Protein AF-A0A535EA75-F1 (afdb_monomer_lite)

pLDDT: mean 71.13, std 16.32, range [31.48, 93.44]

Structure (mmCIF, N/CA/C/O backbone):
data_AF-A0A535EA75-F1
#
_entry.id   AF-A0A535EA75-F1
#
loop_
_atom_site.group_PDB
_atom_site.id
_atom_site.type_symbol
_atom_site.label_atom_id
_atom_site.label_alt_id
_atom_site.label_comp_id
_atom_site.label_asym_id
_atom_site.label_entity_id
_atom_site.label_seq_id
_atom_site.pdbx_PDB_ins_code
_atom_site.Cartn_x
_atom_site.Cartn_y
_atom_site.Cartn_z
_atom_site.occupancy
_atom_site.B_iso_or_equiv
_atom_site.auth_seq_id
_atom_site.auth_comp_id
_atom_site.auth_asym_id
_atom_site.auth_atom_id
_atom_site.pdbx_PDB_model_num
ATOM 1 N N . MET A 1 1 ? -55.558 -25.272 80.402 1.00 40.72 1 MET A N 1
ATOM 2 C CA . MET A 1 1 ? -55.646 -23.935 79.774 1.00 40.72 1 MET A CA 1
ATOM 3 C C . MET A 1 1 ? -54.625 -23.873 78.646 1.00 40.72 1 MET A C 1
ATOM 5 O O . MET A 1 1 ? -53.461 -24.103 78.950 1.00 40.72 1 MET A O 1
ATOM 9 N N . PRO A 1 2 ? -55.002 -23.661 77.373 1.00 44.56 2 PRO A N 1
ATOM 10 C CA . PRO A 1 2 ? -54.018 -23.531 76.303 1.00 44.56 2 PRO A CA 1
ATOM 11 C C . PRO A 1 2 ? -53.458 -22.102 76.255 1.00 44.56 2 PRO A C 1
ATOM 13 O O . PRO A 1 2 ? -54.196 -21.126 76.383 1.00 44.56 2 PRO A O 1
ATOM 16 N N . ALA A 1 3 ? -52.139 -21.999 76.093 1.00 44.62 3 ALA A N 1
ATOM 17 C CA . ALA A 1 3 ? -51.410 -20.746 75.970 1.00 44.62 3 ALA A CA 1
ATOM 18 C C . ALA A 1 3 ? -51.704 -20.081 74.615 1.00 44.62 3 ALA A C 1
ATOM 20 O O . ALA A 1 3 ? -51.493 -20.666 73.555 1.00 44.62 3 ALA A O 1
ATOM 21 N N . SER A 1 4 ? -52.189 -18.843 74.663 1.00 42.00 4 SER A N 1
ATOM 22 C CA . SER A 1 4 ? -52.371 -17.977 73.500 1.00 42.00 4 SER A CA 1
ATOM 23 C C . SER A 1 4 ? -51.004 -17.489 73.004 1.00 42.00 4 SER A C 1
ATOM 25 O O . SER A 1 4 ? -50.407 -16.597 73.606 1.00 42.00 4 SER A O 1
ATOM 27 N N . THR A 1 5 ? -50.519 -18.026 71.885 1.00 47.06 5 THR A N 1
ATOM 28 C CA . THR A 1 5 ? -49.442 -17.419 71.088 1.00 47.06 5 THR A CA 1
ATOM 29 C C . THR A 1 5 ? -49.930 -16.092 70.504 1.00 47.06 5 THR A C 1
ATOM 31 O O . THR A 1 5 ? -50.630 -16.057 69.490 1.00 47.06 5 THR A O 1
ATOM 34 N N . GLY A 1 6 ? -49.593 -14.988 71.172 1.00 41.69 6 GLY A N 1
ATOM 35 C CA . GLY A 1 6 ? -49.939 -13.636 70.746 1.00 41.69 6 GLY A CA 1
ATOM 36 C C . GLY A 1 6 ? -49.275 -13.285 69.416 1.00 41.69 6 GLY A C 1
ATOM 37 O O . GLY A 1 6 ? -48.063 -13.113 69.333 1.00 41.69 6 GLY A O 1
ATOM 38 N N . THR A 1 7 ? -50.073 -13.170 68.355 1.00 51.31 7 THR A N 1
ATOM 39 C CA . THR A 1 7 ? -49.611 -12.638 67.069 1.00 51.31 7 THR A CA 1
ATOM 40 C C . THR A 1 7 ? -49.588 -11.113 67.169 1.00 51.31 7 THR A C 1
ATOM 42 O O . THR A 1 7 ? -50.637 -10.473 67.083 1.00 51.31 7 THR A O 1
ATOM 45 N N . HIS A 1 8 ? -48.414 -10.514 67.376 1.00 53.31 8 HIS A N 1
ATOM 46 C CA . HIS A 1 8 ? -48.265 -9.058 67.352 1.00 53.31 8 HIS A CA 1
ATOM 47 C C . HIS A 1 8 ? -48.548 -8.531 65.937 1.00 53.31 8 HIS A C 1
ATOM 49 O O . HIS A 1 8 ? -47.792 -8.782 64.999 1.00 53.31 8 HIS A O 1
ATOM 55 N N . ARG A 1 9 ? -49.666 -7.817 65.767 1.00 56.09 9 ARG A N 1
ATOM 56 C CA . ARG A 1 9 ? -50.001 -7.118 64.521 1.00 56.09 9 ARG A CA 1
ATOM 57 C C . ARG A 1 9 ? -49.362 -5.732 64.552 1.00 56.09 9 ARG A C 1
ATOM 59 O O . ARG A 1 9 ? -49.817 -4.867 65.291 1.00 56.09 9 ARG A O 1
ATOM 66 N N . LEU A 1 10 ? -48.321 -5.529 63.751 1.00 58.47 10 LEU A N 1
ATOM 67 C CA . LEU A 1 10 ? -47.756 -4.206 63.488 1.00 58.47 10 LEU A CA 1
ATOM 68 C C . LEU A 1 10 ? -48.528 -3.563 62.331 1.00 58.47 10 LEU A C 1
ATOM 70 O O . LEU A 1 10 ? -48.635 -4.148 61.252 1.00 58.47 10 LEU A O 1
ATOM 74 N N . GLY A 1 11 ? -49.098 -2.381 62.567 1.00 60.41 11 GLY A N 1
ATOM 75 C CA . GLY A 1 11 ? -49.688 -1.555 61.517 1.00 60.41 11 GLY A CA 1
ATOM 76 C C . GLY A 1 11 ? -48.595 -0.756 60.816 1.00 60.41 11 GLY A C 1
ATOM 77 O O . GLY A 1 11 ? -47.816 -0.077 61.478 1.00 60.41 11 GLY A O 1
ATOM 78 N N . LEU A 1 12 ? -48.529 -0.843 59.489 1.00 66.25 12 LEU A N 1
ATOM 79 C CA . LEU A 1 12 ? -47.638 -0.023 58.672 1.00 66.25 12 LEU A CA 1
ATOM 80 C C . LEU A 1 12 ? -48.445 1.102 58.037 1.00 66.25 12 LEU A C 1
ATOM 82 O O . LEU A 1 12 ? -49.469 0.856 57.399 1.00 66.25 12 LEU A O 1
ATOM 86 N N . THR A 1 13 ? -47.966 2.327 58.198 1.00 73.44 13 THR A N 1
ATOM 87 C CA . THR A 1 13 ? -48.485 3.504 57.505 1.00 73.44 13 THR A CA 1
ATOM 88 C C . THR A 1 13 ? -47.716 3.683 56.201 1.00 73.44 13 THR A C 1
ATOM 90 O O . THR A 1 13 ? -46.506 3.897 56.228 1.00 73.44 13 THR A O 1
ATOM 93 N N . LEU A 1 14 ? -48.410 3.580 55.069 1.00 70.81 14 LEU A N 1
ATOM 94 C CA . LEU A 1 14 ? -47.872 3.843 53.732 1.00 70.81 14 LEU A CA 1
ATOM 95 C C . LEU A 1 14 ? -48.457 5.149 53.192 1.00 70.81 14 LEU A C 1
ATOM 97 O O . LEU A 1 14 ? -49.568 5.529 53.573 1.00 70.81 14 LEU A O 1
ATOM 101 N N . ALA A 1 15 ? -47.752 5.808 52.271 1.00 80.88 15 ALA A N 1
ATOM 102 C CA . ALA A 1 15 ? -48.345 6.909 51.524 1.00 80.88 15 ALA A CA 1
ATOM 103 C C . ALA A 1 15 ? -49.524 6.391 50.678 1.00 80.88 15 ALA A C 1
ATOM 105 O O . ALA A 1 15 ? -49.474 5.286 50.130 1.00 80.88 15 ALA A O 1
ATOM 106 N N . ALA A 1 16 ? -50.587 7.191 50.542 1.00 76.25 16 ALA A N 1
ATOM 107 C CA . ALA A 1 16 ? -51.828 6.770 49.879 1.00 76.25 16 ALA A CA 1
ATOM 108 C C . ALA A 1 16 ? -51.593 6.216 48.457 1.00 76.25 16 ALA A C 1
ATOM 110 O O . ALA A 1 16 ? -52.099 5.150 48.112 1.00 76.25 16 ALA A O 1
ATOM 111 N N . ALA A 1 17 ? -50.731 6.871 47.672 1.00 77.62 17 ALA A N 1
ATOM 112 C CA . ALA A 1 17 ? -50.398 6.455 46.307 1.00 77.62 17 ALA A CA 1
ATOM 113 C C . ALA A 1 17 ? -49.615 5.127 46.223 1.00 77.62 17 ALA A C 1
ATOM 115 O O . ALA A 1 17 ? -49.592 4.478 45.176 1.00 77.62 17 ALA A O 1
ATOM 116 N N . GLU A 1 18 ? -48.926 4.724 47.289 1.00 75.50 18 GLU A N 1
ATOM 117 C CA . GLU A 1 18 ? -48.196 3.451 47.360 1.00 75.50 18 GLU A CA 1
ATOM 118 C C . GLU A 1 18 ? -49.119 2.329 47.828 1.00 75.50 18 GLU A C 1
ATOM 120 O O . GLU A 1 18 ? -49.087 1.225 47.281 1.00 75.50 18 GLU A O 1
ATOM 125 N N . TYR A 1 19 ? -50.004 2.635 48.779 1.00 82.31 19 TYR A N 1
ATOM 126 C CA . TYR A 1 19 ? -51.063 1.729 49.204 1.00 82.31 19 TYR A CA 1
ATOM 127 C C . TYR A 1 19 ? -51.968 1.338 48.028 1.00 82.31 19 TYR A C 1
ATOM 129 O O . TYR A 1 19 ? -52.178 0.148 47.792 1.00 82.31 19 TYR A O 1
ATOM 137 N N . GLU A 1 20 ? -52.435 2.307 47.235 1.00 84.19 20 GLU A N 1
ATOM 138 C CA . GLU A 1 20 ? -53.271 2.039 46.057 1.00 84.19 20 GLU A CA 1
ATOM 139 C C . GLU A 1 20 ? -52.569 1.148 45.026 1.00 84.19 20 GLU A C 1
ATOM 141 O O . GLU A 1 20 ? -53.175 0.210 44.502 1.00 84.19 20 GLU A O 1
ATOM 146 N N . ARG A 1 21 ? -51.269 1.369 44.789 1.00 81.88 21 ARG A N 1
ATOM 147 C CA . ARG A 1 21 ? -50.462 0.528 43.893 1.00 81.88 21 ARG A CA 1
ATOM 148 C C . ARG A 1 21 ? -50.355 -0.914 44.394 1.00 81.88 21 ARG A C 1
ATOM 150 O O . ARG A 1 21 ? -50.536 -1.845 43.610 1.00 81.88 21 ARG A O 1
ATOM 157 N N . ILE A 1 22 ? -50.124 -1.119 45.692 1.00 83.44 22 ILE A N 1
ATOM 158 C CA . ILE A 1 22 ? -50.047 -2.463 46.290 1.00 83.44 22 ILE A CA 1
ATOM 159 C C . ILE A 1 22 ? -51.415 -3.156 46.258 1.00 83.44 22 ILE A C 1
ATOM 161 O O . ILE A 1 22 ? -51.484 -4.354 45.981 1.00 83.44 22 ILE A O 1
ATOM 165 N N . VAL A 1 23 ? -52.508 -2.424 46.492 1.00 85.38 23 VAL A N 1
ATOM 166 C CA . VAL A 1 23 ? -53.876 -2.959 46.408 1.00 85.38 23 VAL A CA 1
ATOM 167 C C . VAL A 1 23 ? -54.220 -3.375 44.977 1.00 85.38 23 VAL A C 1
ATOM 169 O O . VAL A 1 23 ? -54.731 -4.479 44.773 1.00 85.38 23 VAL A O 1
ATOM 172 N N . ALA A 1 24 ? -53.905 -2.541 43.984 1.00 85.62 24 ALA A N 1
ATOM 173 C CA . ALA A 1 24 ? -54.119 -2.857 42.573 1.00 85.62 24 ALA A CA 1
ATOM 174 C C . ALA A 1 24 ? -53.336 -4.112 42.154 1.00 85.62 24 ALA A C 1
ATOM 176 O O . ALA A 1 24 ? -53.894 -5.025 41.541 1.00 85.62 24 ALA A O 1
ATOM 177 N N . TYR A 1 25 ? -52.071 -4.204 42.567 1.00 81.12 25 TYR A N 1
ATOM 178 C CA . TYR A 1 25 ? -51.214 -5.351 42.277 1.00 81.12 25 TYR A CA 1
ATOM 179 C C . TYR A 1 25 ? -51.680 -6.636 42.982 1.00 81.12 25 TYR A C 1
ATOM 181 O O . TYR A 1 25 ? -51.702 -7.711 42.385 1.00 81.12 25 TYR A O 1
ATOM 189 N N . ALA A 1 26 ? -52.118 -6.537 44.240 1.00 86.88 26 ALA A N 1
ATOM 190 C CA . ALA A 1 26 ? -52.663 -7.664 44.996 1.00 86.88 26 ALA A CA 1
ATOM 191 C C . ALA A 1 26 ? -53.950 -8.214 44.370 1.00 86.88 26 ALA A C 1
ATOM 193 O O . ALA A 1 26 ? -54.116 -9.433 44.276 1.00 86.88 26 ALA A O 1
ATOM 194 N N . ARG A 1 27 ? -54.823 -7.323 43.880 1.00 87.44 27 ARG A N 1
ATOM 195 C CA . ARG A 1 27 ? -56.041 -7.695 43.154 1.00 87.44 27 ARG A CA 1
ATOM 196 C C . ARG A 1 27 ? -55.712 -8.401 41.838 1.00 87.44 27 ARG A C 1
ATOM 198 O O . ARG A 1 27 ? -56.287 -9.451 41.575 1.00 87.44 27 ARG A O 1
ATOM 205 N N . ALA A 1 28 ? -54.762 -7.878 41.061 1.00 82.81 28 ALA A N 1
ATOM 206 C CA . ALA A 1 28 ? -54.323 -8.497 39.808 1.00 82.81 28 ALA A CA 1
ATOM 207 C C . ALA A 1 28 ? -53.699 -9.891 40.020 1.00 82.81 28 ALA A C 1
ATOM 209 O O . ALA A 1 28 ? -53.900 -10.793 39.214 1.00 82.81 28 ALA A O 1
ATOM 210 N N . ALA A 1 29 ? -52.987 -10.090 41.132 1.00 81.88 29 ALA A N 1
ATOM 211 C CA . ALA A 1 29 ? -52.346 -11.359 41.473 1.00 81.88 29 ALA A CA 1
ATOM 212 C C . ALA A 1 29 ? -53.246 -12.339 42.260 1.00 81.88 29 ALA A C 1
ATOM 214 O O . ALA A 1 29 ? -52.774 -13.412 42.644 1.00 81.88 29 ALA A O 1
ATOM 215 N N . GLY A 1 30 ? -54.500 -11.972 42.561 1.00 87.94 30 GLY A N 1
ATOM 216 C CA . GLY A 1 30 ? -55.430 -12.792 43.349 1.00 87.94 30 GLY A CA 1
ATOM 217 C C . GLY A 1 30 ? -54.939 -13.107 44.768 1.00 87.94 30 GLY A C 1
ATOM 218 O O . GLY A 1 30 ? -55.235 -14.176 45.300 1.00 87.94 30 GLY A O 1
ATOM 219 N N . ARG A 1 31 ? -54.138 -12.221 45.378 1.00 86.94 31 ARG A N 1
ATOM 220 C CA . ARG A 1 31 ? -53.491 -12.462 46.682 1.00 86.94 31 ARG A CA 1
ATOM 221 C C . ARG A 1 31 ? -53.905 -11.431 47.736 1.00 86.94 31 ARG A C 1
ATOM 223 O O . ARG A 1 31 ? -54.259 -10.308 47.386 1.00 86.94 31 ARG A O 1
ATOM 230 N N . PRO A 1 32 ? -53.803 -11.755 49.040 1.00 87.56 32 PRO A N 1
ATOM 231 C CA . PRO A 1 32 ? -54.040 -10.780 50.100 1.00 87.56 32 PRO A CA 1
ATOM 232 C C . PRO A 1 32 ? -53.048 -9.609 50.037 1.00 87.56 32 PRO A C 1
ATOM 234 O O . PRO A 1 32 ? -51.842 -9.809 49.865 1.00 87.56 32 PRO A O 1
ATOM 237 N N . VAL A 1 33 ? -53.544 -8.387 50.257 1.00 82.75 33 VAL A N 1
ATOM 238 C CA . VAL A 1 33 ? -52.747 -7.144 50.238 1.00 82.75 33 VAL A CA 1
ATOM 239 C C . VAL A 1 33 ? -51.558 -7.219 51.199 1.00 82.75 33 VAL A C 1
ATOM 241 O O . VAL A 1 33 ? -50.447 -6.855 50.829 1.00 82.75 33 VAL A O 1
ATOM 244 N N . ALA A 1 34 ? -51.748 -7.781 52.397 1.00 81.06 34 ALA A N 1
ATOM 245 C CA . ALA A 1 34 ? -50.681 -7.958 53.384 1.00 81.06 34 ALA A CA 1
ATOM 246 C C . ALA A 1 34 ? -49.532 -8.850 52.875 1.00 81.06 34 ALA A C 1
ATOM 248 O O . ALA A 1 34 ? -48.366 -8.600 53.175 1.00 81.06 34 ALA A O 1
ATOM 249 N N . THR A 1 35 ? -49.836 -9.871 52.066 1.00 80.62 35 THR A N 1
ATOM 250 C CA . THR A 1 35 ? -48.819 -10.746 51.466 1.00 80.62 35 THR A CA 1
ATOM 251 C C . THR A 1 35 ? -48.002 -10.004 50.411 1.00 80.62 35 THR A C 1
ATOM 253 O O . THR A 1 35 ? -46.795 -10.221 50.314 1.00 80.62 35 THR A O 1
ATOM 256 N N . MET A 1 36 ? -48.633 -9.109 49.646 1.00 80.50 36 MET A N 1
ATOM 257 C CA . MET A 1 36 ? -47.925 -8.269 48.676 1.00 80.50 36 MET A CA 1
ATOM 258 C C . MET A 1 36 ? -47.120 -7.164 49.356 1.00 80.50 36 MET A C 1
ATOM 260 O O . MET A 1 36 ? -45.956 -6.988 49.014 1.00 80.50 36 MET A O 1
ATOM 264 N N . ALA A 1 37 ? -47.672 -6.507 50.378 1.00 77.50 37 ALA A N 1
ATOM 265 C CA . ALA A 1 37 ? -46.946 -5.529 51.183 1.00 77.50 37 ALA A CA 1
ATOM 266 C C . ALA A 1 37 ? -45.689 -6.146 51.820 1.00 77.50 37 ALA A C 1
ATOM 268 O O . ALA A 1 37 ? -44.604 -5.582 51.711 1.00 77.50 37 ALA A O 1
ATOM 269 N N . LYS A 1 38 ? -45.798 -7.358 52.389 1.00 79.12 38 LYS A N 1
ATOM 270 C CA . LYS A 1 38 ? -44.646 -8.107 52.916 1.00 79.12 38 LYS A CA 1
ATOM 271 C C . LYS A 1 38 ? -43.587 -8.375 51.843 1.00 79.12 38 LYS A C 1
ATOM 273 O O . LYS A 1 38 ? -42.403 -8.235 52.118 1.00 79.12 38 LYS A O 1
ATOM 278 N N . ARG A 1 39 ? -43.993 -8.765 50.631 1.00 74.06 39 ARG A N 1
ATOM 279 C CA . ARG A 1 39 ? -43.062 -9.043 49.526 1.00 74.06 39 ARG A CA 1
ATOM 280 C C . ARG A 1 39 ? -42.357 -7.776 49.038 1.00 74.06 39 ARG A C 1
ATOM 282 O O . ARG A 1 39 ? -41.168 -7.836 48.763 1.00 74.06 39 ARG A O 1
ATOM 289 N N . VAL A 1 40 ? -43.067 -6.652 48.958 1.00 72.62 40 VAL A N 1
ATOM 290 C CA . VAL A 1 40 ? -42.476 -5.353 48.604 1.00 72.62 40 VAL A CA 1
ATOM 291 C C . VAL A 1 40 ? -41.472 -4.915 49.670 1.00 72.62 40 VAL A C 1
ATOM 293 O O . VAL A 1 40 ? -40.358 -4.550 49.324 1.00 72.62 40 VAL A O 1
ATOM 296 N N . LEU A 1 41 ? -41.816 -5.035 50.956 1.00 71.50 41 LEU A N 1
ATOM 297 C CA . LEU A 1 41 ? -40.900 -4.718 52.058 1.00 71.50 41 LEU A CA 1
ATOM 298 C C . LEU A 1 41 ? -39.652 -5.598 52.039 1.00 71.50 41 LEU A C 1
ATOM 300 O O . LEU A 1 41 ? -38.550 -5.077 52.149 1.00 71.50 41 LEU A O 1
ATOM 304 N N . LEU A 1 42 ? -39.813 -6.910 51.848 1.00 72.38 42 LEU A N 1
ATOM 305 C CA . LEU A 1 42 ? -38.675 -7.820 51.707 1.00 72.38 42 LEU A CA 1
ATOM 306 C C . LEU A 1 42 ? -37.823 -7.467 50.482 1.00 72.38 42 LEU A C 1
ATOM 308 O O . LEU A 1 42 ? -36.611 -7.437 50.602 1.00 72.38 42 LEU A O 1
ATOM 312 N N . GLY A 1 43 ? -38.429 -7.095 49.351 1.00 65.75 43 GLY A N 1
ATOM 313 C CA . GLY A 1 43 ? -37.691 -6.649 48.165 1.00 65.75 43 GLY A CA 1
ATOM 314 C C . GLY A 1 43 ? -36.947 -5.321 48.352 1.00 65.75 43 GLY A C 1
ATOM 315 O O . GLY A 1 43 ? -35.869 -5.147 47.797 1.00 65.75 43 GLY A O 1
ATOM 316 N N . VAL A 1 44 ? -37.481 -4.390 49.149 1.00 67.19 44 VAL A N 1
ATOM 317 C CA . VAL A 1 44 ? -36.794 -3.132 49.498 1.00 67.19 44 VAL A CA 1
ATOM 318 C C . VAL A 1 44 ? -35.628 -3.389 50.452 1.00 67.19 44 VAL A C 1
ATOM 320 O O . VAL A 1 44 ? -34.576 -2.772 50.293 1.00 67.19 44 VAL A O 1
ATOM 323 N N . ILE A 1 45 ? -35.801 -4.313 51.402 1.00 64.38 45 ILE A N 1
ATOM 324 C CA . ILE A 1 45 ? -34.754 -4.746 52.338 1.00 64.38 45 ILE A CA 1
ATOM 325 C C . ILE A 1 45 ? -33.646 -5.501 51.586 1.00 64.38 45 ILE A C 1
ATOM 327 O O . ILE A 1 45 ? -32.475 -5.177 51.760 1.00 64.38 45 ILE A O 1
ATOM 331 N N . ASP A 1 46 ? -34.002 -6.425 50.690 1.00 59.72 46 ASP A N 1
ATOM 332 C CA . ASP A 1 46 ? -33.052 -7.181 49.860 1.00 59.72 46 ASP A CA 1
ATOM 333 C C . ASP A 1 46 ? -32.365 -6.289 48.804 1.00 59.72 46 ASP A C 1
ATOM 335 O O . ASP A 1 46 ? -31.208 -6.512 48.450 1.00 59.72 46 ASP A O 1
ATOM 339 N N . GLY A 1 47 ? -33.051 -5.247 48.318 1.00 56.09 47 GLY A N 1
ATOM 340 C CA . GLY A 1 47 ? -32.513 -4.251 47.384 1.00 56.09 47 GLY A CA 1
ATOM 341 C C . GLY A 1 47 ? -31.576 -3.218 48.024 1.00 56.09 47 GLY A C 1
ATOM 342 O O . GLY A 1 47 ? -30.815 -2.568 47.311 1.00 56.09 47 GLY A O 1
ATOM 343 N N . HIS A 1 48 ? -31.582 -3.086 49.354 1.00 53.78 48 HIS A N 1
ATOM 344 C CA . HIS A 1 48 ? -30.668 -2.237 50.128 1.00 53.78 48 HIS A CA 1
ATOM 345 C C . HIS A 1 48 ? -29.445 -3.022 50.620 1.00 53.78 48 HIS A C 1
ATOM 347 O O . HIS A 1 48 ? -29.041 -2.891 51.773 1.00 53.78 48 HIS A O 1
ATOM 353 N N . ASN A 1 49 ? -28.829 -3.835 49.758 1.00 59.19 49 ASN A N 1
ATOM 354 C CA . ASN A 1 49 ? -27.504 -4.377 50.043 1.00 59.19 49 ASN A CA 1
ATOM 355 C C . ASN A 1 49 ? -26.431 -3.403 49.500 1.00 59.19 49 ASN A C 1
ATOM 357 O O . ASN A 1 49 ? -26.146 -3.426 48.296 1.00 59.19 49 ASN A O 1
ATOM 361 N N . PRO A 1 50 ? -25.865 -2.510 50.340 1.00 61.03 50 PRO A N 1
ATOM 362 C CA . PRO A 1 50 ? -24.950 -1.454 49.899 1.00 61.03 50 PRO A CA 1
ATOM 363 C C . PRO A 1 50 ? -23.694 -2.012 49.222 1.00 61.03 50 PRO A C 1
ATOM 365 O O . PRO A 1 50 ? -23.165 -1.383 48.307 1.00 61.03 50 PRO A O 1
ATOM 368 N N . ASP A 1 51 ? -23.275 -3.223 49.590 1.00 64.06 51 ASP A N 1
ATOM 369 C CA . ASP A 1 51 ? -22.096 -3.881 49.028 1.00 64.06 51 ASP A CA 1
ATOM 370 C C . ASP A 1 51 ? -22.330 -4.345 47.582 1.00 64.06 51 ASP A C 1
ATOM 372 O O . ASP A 1 51 ? -21.446 -4.235 46.731 1.00 64.06 51 ASP A O 1
ATOM 376 N N . ALA A 1 52 ? -23.548 -4.791 47.256 1.00 61.94 52 ALA A N 1
ATOM 377 C CA . ALA A 1 52 ? -23.913 -5.186 45.894 1.00 61.94 52 ALA A CA 1
ATOM 378 C C . ALA A 1 52 ? -24.038 -3.971 44.957 1.00 61.94 52 ALA A C 1
ATOM 380 O O . ALA A 1 52 ? -23.599 -4.025 43.804 1.00 61.94 52 ALA A O 1
ATOM 381 N N . ALA A 1 53 ? -24.587 -2.861 45.462 1.00 62.09 53 ALA A N 1
ATOM 382 C CA . ALA A 1 53 ? -24.667 -1.600 44.728 1.00 62.09 53 ALA A CA 1
ATOM 383 C C . ALA A 1 53 ? -23.275 -0.983 44.509 1.00 62.09 53 ALA A C 1
ATOM 385 O O . ALA A 1 53 ? -22.968 -0.551 43.398 1.00 62.09 53 ALA A O 1
ATOM 386 N N . ALA A 1 54 ? -22.399 -1.017 45.518 1.00 67.38 54 ALA A N 1
ATOM 387 C CA . ALA A 1 54 ? -21.013 -0.567 45.403 1.00 67.38 54 ALA A CA 1
ATOM 388 C C . ALA A 1 54 ? -20.206 -1.414 44.401 1.00 67.38 54 ALA A C 1
ATOM 390 O O . ALA A 1 54 ? -19.477 -0.862 43.575 1.00 67.38 54 ALA A O 1
ATOM 391 N N . ALA A 1 55 ? -20.387 -2.739 44.401 1.00 72.88 55 ALA A N 1
ATOM 392 C CA . ALA A 1 55 ? -19.744 -3.634 43.438 1.00 72.88 55 ALA A CA 1
ATOM 393 C C . ALA A 1 55 ? -20.251 -3.434 41.996 1.00 72.88 55 ALA A C 1
ATOM 395 O O . ALA A 1 55 ? -19.491 -3.586 41.039 1.00 72.88 55 ALA A O 1
ATOM 396 N N . ALA A 1 56 ? -21.530 -3.097 41.805 1.00 72.12 56 ALA A N 1
ATOM 397 C CA . ALA A 1 56 ? -22.058 -2.718 40.493 1.00 72.12 56 ALA A CA 1
ATOM 398 C C . ALA A 1 56 ? -21.485 -1.369 40.021 1.00 72.12 56 ALA A C 1
ATOM 400 O O . ALA A 1 56 ? -21.032 -1.262 38.884 1.00 72.12 56 ALA A O 1
ATOM 401 N N . LEU A 1 57 ? -21.413 -0.375 40.912 1.00 75.12 57 LEU A N 1
ATOM 402 C CA . LEU A 1 57 ? -20.863 0.946 40.599 1.00 75.12 57 LEU A CA 1
ATOM 403 C C . LEU A 1 57 ? -19.359 0.904 40.284 1.00 75.12 57 LEU A C 1
ATOM 405 O O . LEU A 1 57 ? -18.891 1.650 39.428 1.00 75.12 57 LEU A O 1
ATOM 409 N N . SER A 1 58 ? -18.601 0.032 40.960 1.00 74.38 58 SER A N 1
ATOM 410 C CA . SER A 1 58 ? -17.181 -0.197 40.663 1.00 74.38 58 SER A CA 1
ATOM 411 C C . SER A 1 58 ? -16.995 -0.799 39.273 1.00 74.38 58 SER A C 1
ATOM 413 O O . SER A 1 58 ? -16.201 -0.281 38.498 1.00 74.38 58 SER A O 1
ATOM 415 N N . ARG A 1 59 ? -17.779 -1.828 38.924 1.00 78.31 59 ARG A N 1
ATOM 416 C CA . ARG A 1 59 ? -17.717 -2.464 37.598 1.00 78.31 59 ARG A CA 1
ATOM 417 C C . ARG A 1 59 ? -18.022 -1.483 36.473 1.00 78.31 59 ARG A C 1
ATOM 419 O O . ARG A 1 59 ? -17.323 -1.487 35.467 1.00 78.31 59 ARG A O 1
ATOM 426 N N . GLU A 1 60 ? -19.013 -0.613 36.657 1.00 79.12 60 GLU A N 1
ATOM 427 C CA . GLU A 1 60 ? -19.305 0.400 35.640 1.00 79.12 60 GLU A CA 1
ATOM 428 C C . GLU A 1 60 ? -18.256 1.510 35.578 1.00 79.12 60 GLU A C 1
ATOM 430 O O . GLU A 1 60 ? -17.946 1.994 34.494 1.00 79.12 60 GLU A O 1
ATOM 435 N N . ARG A 1 61 ? -17.629 1.877 36.700 1.00 82.25 61 ARG A N 1
ATOM 436 C CA . ARG A 1 61 ? -16.476 2.791 36.680 1.00 82.25 61 ARG A CA 1
ATOM 437 C C . ARG A 1 61 ? -15.284 2.209 35.932 1.00 82.25 61 ARG A C 1
ATOM 439 O O . ARG A 1 61 ? -14.636 2.938 35.185 1.00 82.25 61 ARG A O 1
ATOM 446 N N . ASP A 1 62 ? -15.003 0.927 36.120 1.00 85.12 62 ASP A N 1
ATOM 447 C CA . ASP A 1 62 ? -13.911 0.255 35.417 1.00 85.12 62 ASP A CA 1
ATOM 448 C C . ASP A 1 62 ? -14.215 0.144 33.918 1.00 85.12 62 ASP A C 1
ATOM 450 O O . ASP A 1 62 ? -13.349 0.434 33.095 1.00 85.12 62 ASP A O 1
ATOM 454 N N . ARG A 1 63 ? -15.475 -0.126 33.555 1.00 83.94 63 ARG A N 1
ATOM 455 C CA . ARG A 1 63 ? -15.931 -0.118 32.161 1.00 83.94 63 ARG A CA 1
ATOM 456 C C . ARG A 1 63 ? -15.824 1.259 31.507 1.00 83.94 63 ARG A C 1
ATOM 458 O O . ARG A 1 63 ? -15.403 1.358 30.359 1.00 83.94 63 ARG A O 1
ATOM 465 N N . VAL A 1 64 ? -16.187 2.325 32.222 1.00 85.62 64 VAL A N 1
ATOM 466 C CA . VAL A 1 64 ? -16.030 3.703 31.728 1.00 85.62 64 VAL A CA 1
ATOM 467 C C . VAL A 1 64 ? -14.556 4.027 31.505 1.00 85.62 64 VAL A C 1
ATOM 469 O O . VAL A 1 64 ? -14.222 4.547 30.449 1.00 85.62 64 VAL A O 1
ATOM 472 N N . ARG A 1 65 ? -13.664 3.653 32.430 1.00 83.75 65 ARG A N 1
ATOM 473 C CA . ARG A 1 65 ? -12.213 3.843 32.254 1.00 83.75 65 ARG A CA 1
ATOM 474 C C . ARG A 1 65 ? -11.662 3.086 31.050 1.00 83.75 65 ARG A C 1
ATOM 476 O O . ARG A 1 65 ? -10.823 3.613 30.325 1.00 83.75 65 ARG A O 1
ATOM 483 N N . GLU A 1 66 ? -12.124 1.859 30.833 1.00 87.06 66 GLU A N 1
ATOM 484 C CA . GLU A 1 66 ? -11.727 1.058 29.675 1.00 87.06 66 GLU A CA 1
ATOM 485 C C . GLU A 1 66 ? -12.186 1.727 28.371 1.00 87.06 66 GLU A C 1
ATOM 487 O O . GLU A 1 66 ? -11.380 1.927 27.461 1.00 87.06 66 GLU A O 1
ATOM 492 N N . LEU A 1 67 ? -13.436 2.198 28.318 1.00 84.19 67 LEU A N 1
ATOM 493 C CA . LEU A 1 67 ? -13.966 2.946 27.175 1.00 84.19 67 LEU A CA 1
ATOM 494 C C . LEU A 1 67 ? -13.233 4.275 26.947 1.00 84.19 67 LEU A C 1
ATOM 496 O O . LEU A 1 67 ? -12.949 4.621 25.806 1.00 84.19 67 LEU A O 1
ATOM 500 N N . GLU A 1 68 ? -12.887 5.007 28.005 1.00 83.62 68 GLU A N 1
ATOM 501 C CA . GLU A 1 68 ? -12.093 6.238 27.913 1.00 83.62 68 GLU A CA 1
ATOM 502 C C . GLU A 1 68 ? -10.697 5.964 27.343 1.00 83.62 68 GLU A C 1
ATOM 504 O O . GLU A 1 68 ? -10.227 6.707 26.478 1.00 83.62 68 GLU A O 1
ATOM 509 N N . SER A 1 69 ? -10.053 4.871 27.766 1.00 81.56 69 SER A N 1
ATOM 510 C CA . SER A 1 69 ? -8.749 4.468 27.230 1.00 81.56 69 SER A CA 1
ATOM 511 C C . SER A 1 69 ? -8.820 4.097 25.745 1.00 81.56 69 SER A C 1
ATOM 513 O O . SER A 1 69 ? -7.943 4.473 24.965 1.00 81.56 69 SER A O 1
ATOM 515 N N . GLU A 1 70 ? -9.906 3.445 25.329 1.00 81.88 70 GLU A N 1
ATOM 516 C CA . GLU A 1 70 ? -10.139 3.073 23.938 1.00 81.88 70 GLU A CA 1
ATOM 517 C C . GLU A 1 70 ? -10.448 4.300 23.070 1.00 81.88 70 GLU A C 1
ATOM 519 O O . GLU A 1 70 ? -9.904 4.440 21.975 1.00 81.88 70 GLU A O 1
ATOM 524 N N . VAL A 1 71 ? -11.237 5.251 23.580 1.00 84.25 71 VAL A N 1
ATOM 525 C CA . VAL A 1 71 ? -11.489 6.534 22.907 1.00 84.25 71 VAL A CA 1
ATOM 526 C C . VAL A 1 71 ? -10.193 7.323 22.737 1.00 84.25 71 VAL A C 1
ATOM 528 O O . VAL A 1 71 ? -9.937 7.826 21.644 1.00 84.25 71 VAL A O 1
ATOM 531 N N . MET A 1 72 ? -9.343 7.397 23.766 1.00 77.50 72 MET A N 1
ATOM 532 C CA . MET A 1 72 ? -8.033 8.049 23.653 1.00 77.50 72 MET A CA 1
ATOM 533 C C . MET A 1 72 ? -7.141 7.373 22.605 1.00 77.50 72 MET A C 1
ATOM 535 O O . MET A 1 72 ? -6.496 8.063 21.813 1.00 77.50 72 MET A O 1
ATOM 539 N N . ARG A 1 73 ? -7.128 6.035 22.554 1.00 79.94 73 ARG A N 1
ATOM 540 C CA . ARG A 1 73 ? -6.380 5.265 21.549 1.00 79.94 73 ARG A CA 1
ATOM 541 C C . ARG A 1 73 ? -6.862 5.574 20.131 1.00 79.94 73 ARG A C 1
ATOM 543 O O . ARG A 1 73 ? -6.043 5.862 19.259 1.00 79.94 73 ARG A O 1
ATOM 550 N N . LEU A 1 74 ? -8.176 5.569 19.916 1.00 76.88 74 LEU A N 1
ATOM 551 C CA . LEU A 1 74 ? -8.793 5.875 18.624 1.00 76.88 74 LEU A CA 1
ATOM 552 C C . LEU A 1 74 ? -8.551 7.330 18.203 1.00 76.88 74 LEU A C 1
ATOM 554 O O . LEU A 1 74 ? -8.254 7.595 17.041 1.00 76.88 74 LEU A O 1
ATOM 558 N N . GLN A 1 75 ? -8.613 8.279 19.139 1.00 73.12 75 GLN A N 1
ATOM 559 C CA . GLN A 1 75 ? -8.293 9.684 18.870 1.00 73.12 75 GLN A CA 1
ATOM 560 C C . GLN A 1 75 ? -6.821 9.875 18.487 1.00 73.12 75 GLN A C 1
ATOM 562 O O . GLN A 1 75 ? -6.530 10.619 17.552 1.00 73.12 75 GLN A O 1
ATOM 567 N N . ALA A 1 76 ? -5.897 9.181 19.158 1.00 69.00 76 ALA A N 1
ATOM 568 C CA . ALA A 1 76 ? -4.479 9.214 18.810 1.00 69.00 76 ALA A CA 1
ATOM 569 C C . ALA A 1 76 ? -4.219 8.638 17.407 1.00 69.00 76 ALA A C 1
ATOM 571 O O . ALA A 1 76 ? -3.464 9.228 16.635 1.00 69.00 76 ALA A O 1
ATOM 572 N N . GLN A 1 77 ? -4.886 7.536 17.048 1.00 69.69 77 GLN A N 1
ATOM 573 C CA . GLN A 1 77 ? -4.833 6.976 15.694 1.00 69.69 77 GLN A CA 1
ATOM 574 C C . GLN A 1 77 ? -5.375 7.968 14.659 1.00 69.69 77 GLN A C 1
ATOM 576 O O . GLN A 1 77 ? -4.741 8.211 13.636 1.00 69.69 77 GLN A O 1
ATOM 581 N N . LEU A 1 78 ? -6.510 8.610 14.939 1.00 69.38 78 LEU A N 1
ATOM 582 C CA . LEU A 1 78 ? -7.128 9.569 14.024 1.00 69.38 78 LEU A CA 1
ATOM 583 C C . LEU A 1 78 ? -6.257 10.819 13.816 1.00 69.38 78 LEU A C 1
ATOM 585 O O . LEU A 1 78 ? -6.109 11.279 12.686 1.00 69.38 78 LEU A O 1
ATOM 589 N N . ALA A 1 79 ? -5.611 11.319 14.872 1.00 67.75 79 ALA A N 1
ATOM 590 C CA . ALA A 1 79 ? -4.644 12.412 14.775 1.00 67.75 79 ALA A CA 1
ATOM 591 C C . ALA A 1 79 ? -3.409 12.028 13.938 1.00 67.75 79 ALA A C 1
ATOM 593 O O . ALA A 1 79 ? -2.927 12.837 13.144 1.00 67.75 79 ALA A O 1
ATOM 594 N N . GLN A 1 80 ? -2.919 10.788 14.060 1.00 66.69 80 GLN A N 1
ATOM 595 C CA . GLN A 1 80 ? -1.839 10.271 13.208 1.00 66.69 80 GLN A CA 1
ATOM 596 C C . GLN A 1 80 ? -2.263 10.198 11.736 1.00 66.69 80 GLN A C 1
ATOM 598 O O . GLN A 1 80 ? -1.501 10.615 10.864 1.00 66.69 80 GLN A O 1
ATOM 603 N N . HIS A 1 81 ? -3.487 9.746 11.454 1.00 64.25 81 HIS A N 1
ATOM 604 C CA . HIS A 1 81 ? -4.029 9.720 10.093 1.00 64.25 81 HIS A CA 1
ATOM 605 C C . HIS A 1 81 ? -4.199 11.126 9.497 1.00 64.25 81 HIS A C 1
ATOM 607 O O . HIS A 1 81 ? -3.874 11.334 8.330 1.00 64.25 81 HIS A O 1
ATOM 613 N N . GLN A 1 82 ? -4.647 12.107 10.286 1.00 65.81 82 GLN A N 1
ATOM 614 C CA . GLN A 1 82 ? -4.765 13.502 9.840 1.00 65.81 82 GLN A CA 1
ATOM 615 C C . GLN A 1 82 ? -3.398 14.130 9.543 1.00 65.81 82 GLN A C 1
ATOM 617 O O . GLN A 1 82 ? -3.211 14.722 8.483 1.00 65.81 82 GLN A O 1
ATOM 622 N N . ALA A 1 83 ? -2.414 13.933 10.424 1.00 61.69 83 ALA A N 1
ATOM 623 C CA . ALA A 1 83 ? -1.052 14.410 10.191 1.00 61.69 83 ALA A CA 1
ATOM 624 C C . ALA A 1 83 ? -0.421 13.768 8.939 1.00 61.69 83 ALA A C 1
ATOM 626 O O . ALA A 1 83 ? 0.290 14.434 8.185 1.00 61.69 83 ALA A O 1
ATOM 627 N N . ALA A 1 84 ? -0.707 12.487 8.687 1.00 60.78 84 ALA A N 1
ATOM 628 C CA . ALA A 1 84 ? -0.281 11.788 7.480 1.00 60.78 84 ALA A CA 1
ATOM 629 C C . ALA A 1 84 ? -0.951 12.347 6.208 1.00 60.78 84 ALA A C 1
ATOM 631 O O . ALA A 1 84 ? -0.286 12.471 5.177 1.00 60.78 84 ALA A O 1
ATOM 632 N N . ALA A 1 85 ? -2.229 12.734 6.278 1.00 61.22 85 ALA A N 1
ATOM 633 C CA . ALA A 1 85 ? -2.954 13.353 5.167 1.00 61.22 85 ALA A CA 1
ATOM 634 C C . ALA A 1 85 ? -2.394 14.744 4.808 1.00 61.22 85 ALA A C 1
ATOM 636 O O . ALA A 1 85 ? -2.126 15.018 3.636 1.00 61.22 85 ALA A O 1
ATOM 637 N N . ASP A 1 86 ? -2.116 15.582 5.811 1.00 62.75 86 ASP A N 1
ATOM 638 C CA . ASP A 1 86 ? -1.540 16.921 5.614 1.00 62.75 86 ASP A CA 1
ATOM 639 C C . ASP A 1 86 ? -0.126 16.873 5.011 1.00 62.75 86 ASP A C 1
ATOM 641 O O . ASP A 1 86 ? 0.245 17.718 4.188 1.00 62.75 86 ASP A O 1
ATOM 645 N N . LEU A 1 87 ? 0.674 15.873 5.398 1.00 61.88 87 LEU A N 1
ATOM 646 C CA . LEU A 1 87 ? 2.013 15.655 4.847 1.00 61.88 87 LEU A CA 1
ATOM 647 C C . LEU A 1 87 ? 1.953 15.164 3.390 1.00 61.88 87 LEU A C 1
ATOM 649 O O . LEU A 1 87 ? 2.743 15.598 2.550 1.00 61.88 87 LEU A O 1
ATOM 653 N N . SER A 1 88 ? 0.993 14.289 3.085 1.00 62.78 88 SER A N 1
ATOM 654 C CA . SER A 1 88 ? 0.804 13.696 1.756 1.00 62.78 88 SER A CA 1
ATOM 655 C C . SER A 1 88 ? 0.369 14.734 0.717 1.00 62.78 88 SER A C 1
ATOM 657 O O . SER A 1 88 ? 0.862 14.725 -0.407 1.00 62.78 88 SER A O 1
ATOM 659 N N . ALA A 1 89 ? -0.439 15.725 1.108 1.00 67.25 89 ALA A N 1
ATOM 660 C CA . ALA A 1 89 ? -0.885 16.805 0.220 1.00 67.25 89 ALA A CA 1
ATOM 661 C C . ALA A 1 89 ? 0.253 17.668 -0.374 1.00 67.25 89 ALA A C 1
ATOM 663 O O . ALA A 1 89 ? 0.034 18.401 -1.336 1.00 67.25 89 ALA A O 1
ATOM 664 N N . ARG A 1 90 ? 1.465 17.619 0.197 1.00 68.50 90 ARG A N 1
ATOM 665 C CA . ARG A 1 90 ? 2.615 18.450 -0.215 1.00 68.50 90 ARG A CA 1
ATOM 666 C C . ARG A 1 90 ? 3.767 17.658 -0.823 1.00 68.50 90 ARG A C 1
ATOM 668 O O . ARG A 1 90 ? 4.771 18.249 -1.218 1.00 68.50 90 ARG A O 1
ATOM 675 N N . LEU A 1 91 ? 3.661 16.335 -0.853 1.00 78.00 91 LEU A N 1
ATOM 676 C CA . LEU A 1 91 ? 4.731 15.444 -1.275 1.00 78.00 91 LEU A CA 1
ATOM 677 C C . LEU A 1 91 ? 4.318 14.671 -2.529 1.00 78.00 91 LEU A C 1
ATOM 679 O O . LEU A 1 91 ? 3.150 14.308 -2.658 1.00 78.00 91 LEU A O 1
ATOM 683 N N . PRO A 1 92 ? 5.264 14.360 -3.435 1.00 81.50 92 PRO A N 1
ATOM 684 C CA . PRO A 1 92 ? 4.991 13.398 -4.493 1.00 81.50 92 PRO A CA 1
ATOM 685 C C . PRO A 1 92 ? 4.632 12.042 -3.867 1.00 81.50 92 PRO A C 1
ATOM 687 O O . PRO A 1 92 ? 5.219 11.668 -2.847 1.00 81.50 92 PRO A O 1
ATOM 690 N N . ARG A 1 93 ? 3.700 11.301 -4.483 1.00 85.06 93 ARG A N 1
ATOM 691 C CA . ARG A 1 93 ? 3.105 10.070 -3.922 1.00 85.06 93 ARG A CA 1
ATOM 692 C C . ARG A 1 93 ? 4.121 9.054 -3.405 1.00 85.06 93 ARG A C 1
ATOM 694 O O . ARG A 1 93 ? 3.950 8.504 -2.323 1.00 85.06 93 ARG A O 1
ATOM 701 N N . TRP A 1 94 ? 5.251 8.881 -4.090 1.00 85.12 94 TRP A N 1
ATOM 702 C CA . TRP A 1 94 ? 6.314 7.962 -3.658 1.00 85.12 94 TRP A CA 1
ATOM 703 C C . TRP A 1 94 ? 6.917 8.288 -2.273 1.00 85.12 94 TRP A C 1
ATOM 705 O O . TRP A 1 94 ? 7.493 7.407 -1.630 1.00 85.12 94 TRP A O 1
ATOM 715 N N . ARG A 1 95 ? 6.777 9.534 -1.789 1.00 85.38 95 ARG A N 1
ATOM 716 C CA . ARG A 1 95 ? 7.213 10.000 -0.457 1.00 85.38 95 ARG A CA 1
ATOM 717 C C . ARG A 1 95 ? 6.123 9.952 0.614 1.00 85.38 95 ARG A C 1
ATOM 719 O O . ARG A 1 95 ? 6.417 10.287 1.759 1.00 85.38 95 ARG A O 1
ATOM 726 N N . TRP A 1 96 ? 4.891 9.575 0.279 1.00 88.62 96 TRP A N 1
ATOM 727 C CA . TRP A 1 96 ? 3.810 9.482 1.265 1.00 88.62 96 TRP A CA 1
ATOM 728 C C . TRP A 1 96 ? 4.137 8.454 2.355 1.00 88.62 96 TRP A C 1
ATOM 730 O O . TRP A 1 96 ? 4.931 7.544 2.112 1.00 88.62 96 TRP A O 1
ATOM 740 N N . PRO A 1 97 ? 3.572 8.550 3.568 1.00 86.94 97 PRO A N 1
ATOM 741 C CA . PRO A 1 97 ? 3.669 7.469 4.550 1.00 86.94 97 PRO A CA 1
ATOM 742 C C . PRO A 1 97 ? 3.239 6.130 3.933 1.00 86.94 97 PRO A C 1
ATOM 744 O O . PRO A 1 97 ? 2.332 6.102 3.100 1.00 86.94 97 PRO A O 1
ATOM 747 N N . LEU A 1 98 ? 3.922 5.035 4.283 1.00 84.94 98 LEU A N 1
ATOM 748 C CA . LEU A 1 98 ? 3.755 3.750 3.589 1.00 84.94 98 LEU A CA 1
ATOM 749 C C . LEU A 1 98 ? 2.311 3.251 3.697 1.00 84.94 98 LEU A C 1
ATOM 751 O O . LEU A 1 98 ? 1.752 2.760 2.728 1.00 84.94 98 LEU A O 1
ATOM 755 N N . GLU A 1 99 ? 1.691 3.443 4.855 1.00 83.81 99 GLU A N 1
ATOM 756 C CA . GLU A 1 99 ? 0.315 3.053 5.144 1.00 83.81 99 GLU A CA 1
ATOM 757 C C . GLU A 1 99 ? -0.684 3.803 4.257 1.00 83.81 99 GLU A C 1
ATOM 759 O O . GLU A 1 99 ? -1.652 3.215 3.788 1.00 83.81 99 GLU A O 1
ATOM 764 N N . VAL A 1 100 ? -0.428 5.090 3.996 1.00 85.12 100 VAL A N 1
ATOM 765 C CA . VAL A 1 100 ? -1.262 5.922 3.115 1.00 85.12 100 VAL A CA 1
ATOM 766 C C . VAL A 1 100 ? -1.076 5.500 1.662 1.00 85.12 100 VAL A C 1
ATOM 768 O O . VAL A 1 100 ? -2.053 5.330 0.942 1.00 85.12 100 VAL A O 1
ATOM 771 N N . LEU A 1 101 ? 0.173 5.277 1.250 1.00 87.25 101 LEU A N 1
ATOM 772 C CA . LEU A 1 101 ? 0.512 4.816 -0.093 1.00 87.25 101 LEU A CA 1
ATOM 773 C C . LEU A 1 101 ? -0.121 3.453 -0.405 1.00 87.25 101 LEU A C 1
ATOM 775 O O . LEU A 1 101 ? -0.643 3.254 -1.493 1.00 87.25 101 LEU A O 1
ATOM 779 N N . LEU A 1 102 ? -0.081 2.510 0.538 1.00 88.19 102 LEU A N 1
ATOM 780 C CA . LEU A 1 102 ? -0.646 1.168 0.377 1.00 88.19 102 LEU A CA 1
ATOM 781 C C . LEU A 1 102 ? -2.182 1.146 0.384 1.00 88.19 102 LEU A C 1
ATOM 783 O O . LEU A 1 102 ? -2.780 0.260 -0.228 1.00 88.19 102 LEU A O 1
ATOM 787 N N . ALA A 1 103 ? -2.812 2.104 1.069 1.00 86.00 103 ALA A N 1
ATOM 788 C CA . ALA A 1 103 ? -4.265 2.244 1.121 1.00 86.00 103 ALA A CA 1
ATOM 789 C C . ALA A 1 103 ? -4.868 2.852 -0.161 1.00 86.00 103 ALA A C 1
ATOM 791 O O . ALA A 1 103 ? -6.072 2.721 -0.380 1.00 86.00 103 ALA A O 1
ATOM 792 N N . ASP A 1 104 ? -4.060 3.500 -1.007 1.00 88.75 104 ASP A N 1
ATOM 793 C CA . ASP A 1 104 ? -4.498 4.117 -2.267 1.00 88.75 104 ASP A CA 1
ATOM 794 C C . ASP A 1 104 ? -4.675 3.063 -3.379 1.00 88.75 104 ASP A C 1
ATOM 796 O O . ASP A 1 104 ? -3.900 2.979 -4.332 1.00 88.75 104 ASP A O 1
ATOM 800 N N . HIS A 1 105 ? -5.676 2.192 -3.220 1.00 87.12 105 HIS A N 1
ATOM 801 C CA . HIS A 1 105 ? -5.932 1.082 -4.145 1.00 87.12 105 HIS A CA 1
ATOM 802 C C . HIS A 1 105 ? -6.206 1.547 -5.576 1.00 87.12 105 HIS A C 1
ATOM 804 O O . HIS A 1 105 ? -5.710 0.928 -6.509 1.00 87.12 105 HIS A O 1
ATOM 810 N N . GLU A 1 106 ? -6.932 2.654 -5.747 1.00 88.12 106 GLU A N 1
ATOM 811 C CA . GLU A 1 106 ? -7.248 3.201 -7.069 1.00 88.12 106 GLU A CA 1
ATOM 812 C C . GLU A 1 106 ? -5.975 3.595 -7.827 1.00 88.12 106 GLU A C 1
ATOM 814 O O . GLU A 1 106 ? -5.842 3.296 -9.014 1.00 88.12 106 GLU A O 1
ATOM 819 N N . TRP A 1 107 ? -5.000 4.197 -7.137 1.00 91.81 107 TRP A N 1
ATOM 820 C CA . TRP A 1 107 ? -3.716 4.541 -7.741 1.00 91.81 107 TRP A CA 1
ATOM 821 C C . TRP A 1 107 ? -2.910 3.303 -8.150 1.00 91.81 107 TRP A C 1
ATOM 823 O O . TRP A 1 107 ? -2.366 3.250 -9.255 1.00 91.81 107 TRP A O 1
ATOM 833 N N . TRP A 1 108 ? -2.848 2.281 -7.294 1.00 90.81 108 TRP A N 1
ATOM 834 C CA . TRP A 1 108 ? -2.171 1.032 -7.648 1.00 90.81 108 TRP A CA 1
ATOM 835 C C . TRP A 1 108 ? -2.846 0.334 -8.832 1.00 90.81 108 TRP A C 1
ATOM 837 O O . TRP A 1 108 ? -2.152 -0.065 -9.766 1.00 90.81 108 TRP A O 1
ATOM 847 N N . ASP A 1 109 ? -4.174 0.241 -8.831 1.00 89.56 109 ASP A N 1
ATOM 848 C CA . ASP A 1 109 ? -4.944 -0.419 -9.887 1.00 89.56 109 ASP A CA 1
ATOM 849 C C . ASP A 1 109 ? -4.820 0.312 -11.236 1.00 89.56 109 ASP A C 1
ATOM 851 O O . ASP A 1 109 ? -4.811 -0.325 -12.291 1.00 89.56 109 ASP A O 1
ATOM 855 N N . GLU A 1 110 ? -4.664 1.641 -11.228 1.00 90.31 110 GLU A N 1
ATOM 856 C CA . GLU A 1 110 ? -4.452 2.423 -12.449 1.00 90.31 110 GLU A CA 1
ATOM 857 C C . GLU A 1 110 ? -3.036 2.256 -13.027 1.00 90.31 110 GLU A C 1
ATOM 859 O O . GLU A 1 110 ? -2.867 2.085 -14.243 1.00 90.31 110 GLU A O 1
ATOM 864 N N . TRP A 1 111 ? -2.008 2.358 -12.179 1.00 91.12 111 TRP A N 1
ATOM 865 C CA . TRP A 1 111 ? -0.625 2.533 -12.636 1.00 91.12 111 TRP A CA 1
ATOM 866 C C . TRP A 1 111 ? 0.164 1.231 -12.718 1.00 91.12 111 TRP A C 1
ATOM 868 O O . TRP A 1 111 ? 1.020 1.090 -13.599 1.00 91.12 111 TRP A O 1
ATOM 878 N N . LEU A 1 112 ? -0.118 0.263 -11.846 1.00 89.69 112 LEU A N 1
ATOM 879 C CA . LEU A 1 112 ? 0.619 -0.996 -11.799 1.00 89.69 112 LEU A CA 1
ATOM 880 C C . LEU A 1 112 ? 0.527 -1.796 -13.113 1.00 89.69 112 LEU A C 1
ATOM 882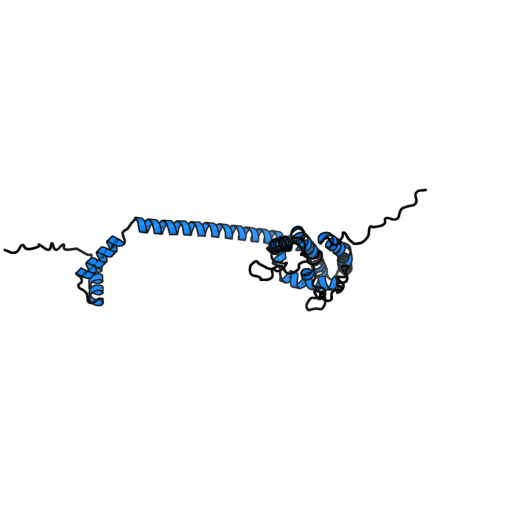 O O . LEU A 1 112 ? 1.575 -2.255 -13.577 1.00 89.69 112 LEU A O 1
ATOM 886 N N . PRO A 1 113 ? -0.638 -1.897 -13.790 1.00 87.75 113 PRO A N 1
ATOM 887 C CA . PRO A 1 113 ? -0.713 -2.575 -15.084 1.00 87.75 113 PRO A CA 1
ATOM 888 C C . PRO A 1 113 ? 0.152 -1.902 -16.155 1.00 87.75 113 PRO A C 1
ATOM 890 O O . PRO A 1 113 ? 0.791 -2.585 -16.950 1.00 87.75 113 PRO A O 1
ATOM 893 N N . ARG A 1 114 ? 0.237 -0.563 -16.157 1.00 87.44 114 ARG A N 1
ATOM 894 C CA . ARG A 1 114 ? 1.069 0.185 -17.119 1.00 87.44 114 ARG A CA 1
ATOM 895 C C . ARG A 1 114 ? 2.557 -0.070 -16.894 1.00 87.44 114 ARG A C 1
ATOM 897 O O . ARG A 1 114 ? 3.319 -0.182 -17.851 1.00 87.44 114 ARG A O 1
ATOM 904 N N . LEU A 1 115 ? 2.972 -0.198 -15.633 1.00 88.00 115 LEU A N 1
ATOM 905 C CA . LEU A 1 115 ? 4.332 -0.611 -15.299 1.00 88.00 115 LEU A CA 1
ATOM 906 C C . LEU A 1 115 ? 4.600 -2.056 -15.752 1.00 88.00 115 LEU A C 1
ATOM 908 O O . LEU A 1 115 ? 5.645 -2.316 -16.345 1.00 88.00 115 LEU A O 1
ATOM 912 N N . GLY A 1 116 ? 3.649 -2.973 -15.544 1.00 83.44 116 GLY A N 1
ATOM 913 C CA . GLY A 1 116 ? 3.727 -4.353 -16.038 1.00 83.44 116 GLY A CA 1
ATOM 914 C C . GLY A 1 116 ? 3.864 -4.437 -17.564 1.00 83.44 116 GLY A C 1
ATOM 915 O O . GLY A 1 116 ? 4.710 -5.169 -18.076 1.00 83.44 116 GLY A O 1
ATOM 916 N N . GLU A 1 117 ? 3.109 -3.624 -18.307 1.00 84.12 117 GLU A N 1
ATOM 917 C CA . GLU A 1 117 ? 3.240 -3.489 -19.766 1.00 84.12 117 GLU A CA 1
ATOM 918 C C . GLU A 1 117 ? 4.632 -3.018 -20.190 1.00 84.12 117 GLU A C 1
ATOM 920 O O . GLU A 1 117 ? 5.220 -3.550 -21.135 1.00 84.12 117 GLU A O 1
ATOM 925 N N . LEU A 1 118 ? 5.156 -2.014 -19.485 1.00 83.12 118 LEU A N 1
ATOM 926 C CA . LEU A 1 118 ? 6.428 -1.375 -19.793 1.00 83.12 118 LEU A CA 1
ATOM 927 C C . LEU A 1 118 ? 7.620 -2.317 -19.584 1.00 83.12 118 LEU A C 1
ATOM 929 O O . LEU A 1 118 ? 8.567 -2.313 -20.379 1.00 83.12 118 LEU A O 1
ATOM 933 N N . VAL A 1 119 ? 7.542 -3.124 -18.528 1.00 78.38 119 VAL A N 1
ATOM 934 C CA . VAL A 1 119 ? 8.500 -4.178 -18.188 1.00 78.38 119 VAL A CA 1
ATOM 935 C C . VAL A 1 119 ? 8.338 -5.394 -19.119 1.00 78.38 119 VAL A C 1
ATOM 937 O O . VAL A 1 119 ? 9.317 -6.058 -19.464 1.00 78.38 119 VAL A O 1
ATOM 940 N N . GLY A 1 120 ? 7.125 -5.623 -19.626 1.00 69.00 120 GLY A N 1
ATOM 941 C CA . GLY A 1 120 ? 6.815 -6.591 -20.671 1.00 69.00 120 GLY A CA 1
ATOM 942 C C . GLY A 1 120 ? 6.579 -8.019 -20.166 1.00 69.00 120 GLY A C 1
ATOM 943 O O . GLY A 1 120 ? 6.578 -8.315 -18.977 1.00 69.00 120 GLY A O 1
ATOM 944 N N . ARG A 1 121 ? 6.367 -8.944 -21.114 1.00 55.66 121 ARG A N 1
ATOM 945 C CA . ARG A 1 121 ? 6.087 -10.374 -20.843 1.00 55.66 121 ARG A CA 1
ATOM 946 C C . ARG A 1 121 ? 7.308 -11.175 -20.395 1.00 55.66 121 ARG A C 1
ATOM 948 O O . ARG A 1 121 ? 7.171 -12.246 -19.818 1.00 55.66 121 ARG A O 1
ATOM 955 N N . ASN A 1 122 ? 8.497 -10.670 -20.706 1.00 50.34 122 ASN A N 1
ATOM 956 C CA . ASN A 1 122 ? 9.763 -11.326 -20.425 1.00 50.34 122 ASN A CA 1
ATOM 957 C C . ASN A 1 122 ? 10.409 -10.683 -19.201 1.00 50.34 122 ASN A C 1
ATOM 959 O O . ASN A 1 122 ? 11.510 -10.142 -19.296 1.00 50.34 122 ASN A O 1
ATOM 963 N N . LEU A 1 123 ? 9.783 -10.843 -18.035 1.00 55.56 123 LEU A N 1
ATOM 964 C CA . LEU A 1 123 ? 10.546 -10.951 -16.792 1.00 55.56 123 LEU A CA 1
ATOM 965 C C . LEU A 1 123 ? 11.367 -12.251 -16.846 1.00 55.56 123 LEU A C 1
ATOM 967 O O . LEU A 1 123 ? 11.161 -13.186 -16.083 1.00 55.56 123 LEU A O 1
ATOM 971 N N . GLN A 1 124 ? 12.283 -12.346 -17.814 1.00 49.31 124 GLN A N 1
ATOM 972 C CA . GLN A 1 124 ? 13.307 -13.377 -17.886 1.00 49.31 124 GLN A CA 1
ATOM 973 C C . GLN A 1 124 ? 14.407 -12.983 -16.903 1.00 49.31 124 GLN A C 1
ATOM 975 O O . GLN A 1 124 ? 15.556 -12.759 -17.280 1.00 49.31 124 GLN A O 1
ATOM 980 N N . TYR A 1 125 ? 14.042 -12.875 -15.626 1.00 47.62 125 TYR A N 1
ATOM 981 C CA . TYR A 1 125 ? 15.014 -12.992 -14.557 1.00 47.62 125 TYR A CA 1
ATOM 982 C C . TYR A 1 125 ? 15.581 -14.399 -14.687 1.00 47.62 125 TYR A C 1
ATOM 984 O O . TYR A 1 125 ? 14.871 -15.394 -14.556 1.00 47.62 125 TYR A O 1
ATOM 992 N N . GLY A 1 126 ? 16.822 -14.460 -15.159 1.00 39.75 126 GLY A N 1
ATOM 993 C CA . GLY A 1 126 ? 17.391 -15.650 -15.761 1.00 39.75 126 GLY A CA 1
ATOM 994 C C . GLY A 1 126 ? 17.469 -16.818 -14.797 1.00 39.75 126 GLY A C 1
ATOM 995 O O . GLY A 1 126 ? 18.484 -16.974 -14.146 1.00 39.75 126 GLY A O 1
ATOM 996 N N . HIS A 1 127 ? 16.454 -17.672 -14.796 1.00 35.84 127 HIS A N 1
ATOM 997 C CA . HIS A 1 127 ? 16.563 -19.122 -14.791 1.00 35.84 127 HIS A CA 1
ATOM 998 C C . HIS A 1 127 ? 15.278 -19.667 -15.402 1.00 35.84 127 HIS A C 1
ATOM 1000 O O . HIS A 1 127 ? 14.178 -19.376 -14.944 1.00 35.84 127 HIS A O 1
ATOM 1006 N N . ALA A 1 128 ? 15.436 -20.445 -16.471 1.00 34.09 128 ALA A N 1
ATOM 1007 C CA . ALA A 1 128 ? 14.379 -21.279 -16.997 1.00 34.09 128 ALA A CA 1
ATOM 1008 C C . ALA A 1 128 ? 13.762 -22.068 -15.838 1.00 34.09 128 ALA A C 1
ATOM 1010 O O . ALA A 1 128 ? 14.439 -22.849 -15.168 1.00 34.09 128 ALA A O 1
ATOM 1011 N N . TYR A 1 129 ? 12.478 -21.843 -15.608 1.00 42.88 129 TYR A N 1
ATOM 1012 C CA . TYR A 1 129 ? 11.633 -22.793 -14.925 1.00 42.88 129 TYR A CA 1
ATOM 1013 C C . TYR A 1 129 ? 11.496 -24.037 -15.809 1.00 42.88 129 TYR A C 1
ATOM 1015 O O . TYR A 1 129 ? 10.498 -24.236 -16.497 1.00 42.88 129 TYR A O 1
ATOM 1023 N N . ASP A 1 130 ? 12.531 -24.865 -15.831 1.00 37.41 130 ASP A N 1
ATOM 1024 C CA . ASP A 1 130 ? 12.544 -26.141 -16.547 1.00 37.41 130 ASP A CA 1
ATOM 1025 C C . ASP A 1 130 ? 11.896 -27.249 -15.704 1.00 37.41 130 ASP A C 1
ATOM 1027 O O . ASP A 1 130 ? 12.411 -28.350 -15.586 1.00 37.41 130 ASP A O 1
ATOM 1031 N N . ASP A 1 131 ? 10.778 -26.915 -15.058 1.00 34.16 131 ASP A N 1
ATOM 1032 C CA . ASP A 1 131 ? 9.965 -27.843 -14.268 1.00 34.16 131 ASP A CA 1
ATOM 1033 C C . ASP A 1 131 ? 8.470 -27.517 -14.424 1.00 34.16 131 ASP A C 1
ATOM 1035 O O . ASP A 1 131 ? 7.698 -27.635 -13.484 1.00 34.16 131 ASP A O 1
ATOM 1039 N N . GLY A 1 132 ? 8.038 -27.047 -15.604 1.00 38.00 132 GLY A N 1
ATOM 1040 C CA . GLY A 1 132 ? 6.631 -27.060 -16.055 1.00 38.00 132 GLY A CA 1
ATOM 1041 C C . GLY A 1 132 ? 5.553 -26.419 -15.156 1.00 38.00 132 GLY A C 1
ATOM 1042 O O . GLY A 1 132 ? 4.373 -26.534 -15.475 1.00 38.00 132 GLY A O 1
ATOM 1043 N N . GLN A 1 133 ? 5.921 -25.766 -14.050 1.00 38.34 133 GLN A N 1
ATOM 1044 C CA . GLN A 1 133 ? 5.010 -25.314 -12.991 1.00 38.34 133 GLN A CA 1
ATOM 1045 C C . GLN A 1 133 ? 5.089 -23.823 -12.688 1.00 38.34 133 GLN A C 1
ATOM 1047 O O . GLN A 1 133 ? 4.263 -23.321 -11.928 1.00 38.34 133 GLN A O 1
ATOM 1052 N N . SER A 1 134 ? 5.992 -23.068 -13.307 1.00 43.12 134 SER A N 1
ATOM 1053 C CA . SER A 1 134 ? 5.757 -21.631 -13.395 1.00 43.12 134 SER A CA 1
ATOM 1054 C C . SER A 1 134 ? 4.778 -21.375 -14.516 1.00 43.12 134 SER A C 1
ATOM 1056 O O . SER A 1 134 ? 5.136 -21.108 -15.668 1.00 43.12 134 SER A O 1
ATOM 1058 N N . ALA A 1 135 ? 3.510 -21.400 -14.137 1.00 45.84 135 ALA A N 1
ATOM 1059 C CA . ALA A 1 135 ? 2.630 -20.392 -14.673 1.00 45.84 135 ALA A CA 1
ATOM 1060 C C . ALA A 1 135 ? 3.380 -19.062 -14.532 1.00 45.84 135 ALA A C 1
ATOM 1062 O O . ALA A 1 135 ? 3.678 -18.620 -13.422 1.00 45.84 135 ALA A O 1
ATOM 1063 N N . SER A 1 136 ? 3.793 -18.492 -15.663 1.00 51.44 136 SER A N 1
ATOM 1064 C CA . SER A 1 136 ? 4.093 -17.071 -15.735 1.00 51.44 136 SER A CA 1
ATOM 1065 C C . SER A 1 136 ? 2.958 -16.395 -14.962 1.00 51.44 136 SER A C 1
ATOM 1067 O O . SER A 1 136 ? 1.790 -16.661 -15.256 1.00 51.44 136 SER A O 1
ATOM 1069 N N . VAL A 1 137 ? 3.273 -15.694 -13.868 1.00 58.59 137 VAL A N 1
ATOM 1070 C CA . VAL A 1 137 ? 2.251 -14.961 -13.117 1.00 58.59 137 VAL A CA 1
ATOM 1071 C C . VAL A 1 137 ? 1.910 -13.800 -14.029 1.00 58.59 137 VAL A C 1
ATOM 1073 O O . VAL A 1 137 ? 2.631 -12.810 -14.096 1.00 58.59 137 VAL A O 1
ATOM 1076 N N . VAL A 1 138 ? 0.932 -14.037 -14.890 1.00 62.91 138 VAL A N 1
ATOM 1077 C CA . VAL A 1 138 ? 0.467 -13.100 -15.894 1.00 62.91 138 VAL A CA 1
ATOM 1078 C C . VAL A 1 138 ? -0.807 -12.484 -15.340 1.00 62.91 138 VAL A C 1
ATOM 1080 O O . VAL A 1 138 ? -1.658 -13.205 -14.821 1.00 62.91 138 VAL A O 1
ATOM 1083 N N . ASP A 1 139 ? -0.923 -11.166 -15.425 1.00 65.31 139 ASP A N 1
ATOM 1084 C CA . ASP A 1 139 ? -2.161 -10.459 -15.141 1.00 65.31 139 ASP A CA 1
ATOM 1085 C C . ASP A 1 139 ? -3.264 -10.848 -16.147 1.00 65.31 139 ASP A C 1
ATOM 1087 O O . ASP A 1 139 ? -3.024 -11.491 -17.176 1.00 65.31 139 ASP A O 1
ATOM 1091 N N . ASP A 1 140 ? -4.496 -10.411 -15.892 1.00 67.88 140 ASP A N 1
ATOM 1092 C CA . ASP A 1 140 ? -5.647 -10.697 -16.764 1.00 67.88 140 ASP A CA 1
ATOM 1093 C C . ASP A 1 140 ? -5.476 -10.167 -18.205 1.00 67.88 140 ASP A C 1
ATOM 1095 O O . ASP A 1 140 ? -6.252 -10.499 -19.105 1.00 67.88 140 ASP A O 1
ATOM 1099 N N . ARG A 1 141 ? -4.460 -9.331 -18.448 1.00 66.94 141 ARG A N 1
ATOM 1100 C CA . ARG A 1 141 ? -4.176 -8.666 -19.723 1.00 66.94 141 ARG A CA 1
ATOM 1101 C C . ARG A 1 141 ? -3.050 -9.332 -20.508 1.00 66.94 141 ARG A C 1
ATOM 1103 O O . ARG A 1 141 ? -2.790 -8.940 -21.651 1.00 66.94 141 ARG A O 1
ATOM 1110 N N . GLY A 1 142 ? -2.400 -10.351 -19.958 1.00 63.59 142 GLY A N 1
ATOM 1111 C CA . GLY A 1 142 ? -1.322 -11.036 -20.654 1.00 63.59 142 GLY A CA 1
ATOM 1112 C C . GLY A 1 142 ? 0.075 -10.459 -20.385 1.00 63.59 142 GLY A C 1
ATOM 1113 O O . GLY A 1 142 ? 0.983 -10.767 -21.165 1.00 63.59 142 GLY A O 1
ATOM 1114 N N . PHE A 1 143 ? 0.258 -9.618 -19.360 1.00 68.81 143 PHE A N 1
ATOM 1115 C CA . PHE A 1 143 ? 1.541 -9.037 -18.931 1.00 68.81 143 PHE A CA 1
ATOM 1116 C C . PHE A 1 143 ? 1.995 -9.609 -17.589 1.00 68.81 143 PHE A C 1
ATOM 1118 O O . PHE A 1 143 ? 1.195 -10.174 -16.863 1.00 68.81 143 PHE A O 1
ATOM 1125 N N . ALA A 1 144 ? 3.281 -9.510 -17.250 1.00 65.56 144 ALA A N 1
ATOM 1126 C CA . ALA A 1 144 ? 3.761 -10.068 -15.990 1.00 65.56 144 ALA A CA 1
ATOM 1127 C C . ALA A 1 144 ? 3.165 -9.313 -14.783 1.00 65.56 144 ALA A C 1
ATOM 1129 O O . ALA A 1 144 ? 3.323 -8.096 -14.675 1.00 65.56 144 ALA A O 1
ATOM 1130 N N . ASP A 1 145 ? 2.521 -10.035 -13.863 1.00 74.88 145 ASP A N 1
ATOM 1131 C CA . ASP A 1 145 ? 2.115 -9.520 -12.556 1.00 74.88 145 ASP A CA 1
ATOM 1132 C C . ASP A 1 145 ? 3.366 -9.339 -11.693 1.00 74.88 145 ASP A C 1
ATOM 1134 O O . ASP A 1 145 ? 3.846 -10.248 -11.007 1.00 74.88 145 ASP A O 1
ATOM 1138 N N . LEU A 1 146 ? 3.920 -8.131 -11.773 1.00 77.62 146 LEU A N 1
ATOM 1139 C CA . LEU A 1 146 ? 5.134 -7.747 -11.074 1.00 77.62 146 LEU A CA 1
ATOM 1140 C C . LEU A 1 146 ? 5.002 -7.941 -9.559 1.00 77.62 146 LEU A C 1
ATOM 1142 O O . LEU A 1 146 ? 5.941 -8.411 -8.920 1.00 77.62 146 LEU A O 1
ATOM 1146 N N . MET A 1 147 ? 3.855 -7.598 -8.970 1.00 82.00 147 MET A N 1
ATOM 1147 C CA . MET A 1 147 ? 3.698 -7.665 -7.517 1.00 82.00 147 MET A CA 1
ATOM 1148 C C . MET A 1 147 ? 3.459 -9.093 -7.051 1.00 82.00 147 MET A C 1
ATOM 1150 O O . MET A 1 147 ? 4.051 -9.482 -6.050 1.00 82.00 147 MET A O 1
ATOM 1154 N N . GLY A 1 148 ? 2.684 -9.893 -7.785 1.00 74.31 148 GLY A N 1
ATOM 1155 C CA . GLY A 1 148 ? 2.547 -11.326 -7.514 1.00 74.31 148 GLY A CA 1
ATOM 1156 C C . GLY A 1 148 ? 3.860 -12.096 -7.682 1.00 74.31 148 GLY A C 1
ATOM 1157 O O . GLY A 1 148 ? 4.121 -13.041 -6.938 1.00 74.31 148 GLY A O 1
ATOM 1158 N N . TYR A 1 149 ? 4.726 -11.658 -8.602 1.00 72.94 149 TYR A N 1
ATOM 1159 C CA . TYR A 1 149 ? 6.077 -12.200 -8.754 1.00 72.94 149 TYR A CA 1
ATOM 1160 C C . TYR A 1 149 ? 7.001 -11.817 -7.584 1.00 72.94 149 TYR A C 1
ATOM 1162 O O . TYR A 1 149 ? 7.677 -12.677 -7.021 1.00 72.94 149 TYR A O 1
ATOM 1170 N N . LEU A 1 150 ? 7.030 -10.537 -7.191 1.00 76.88 150 LEU A N 1
ATOM 1171 C CA . LEU A 1 150 ? 7.881 -10.045 -6.097 1.00 76.88 150 LEU A CA 1
ATOM 1172 C C . LEU A 1 150 ? 7.398 -10.525 -4.718 1.00 76.88 150 LEU A C 1
ATOM 1174 O O . LEU A 1 150 ? 8.189 -10.766 -3.806 1.00 76.88 150 LEU A O 1
ATOM 1178 N N . PHE A 1 151 ? 6.091 -10.665 -4.542 1.00 76.56 151 PHE A N 1
ATOM 1179 C CA . PHE A 1 151 ? 5.460 -10.923 -3.256 1.00 76.56 151 PHE A CA 1
ATOM 1180 C C . PHE A 1 151 ? 4.551 -12.150 -3.362 1.00 76.56 151 PHE A C 1
ATOM 1182 O O . PHE A 1 151 ? 3.341 -12.005 -3.550 1.00 76.56 151 PHE A O 1
ATOM 1189 N N . PRO A 1 152 ? 5.115 -13.367 -3.244 1.00 67.50 152 PRO A N 1
ATOM 1190 C CA . PRO A 1 152 ? 4.322 -14.584 -3.311 1.00 67.50 152 PRO A CA 1
ATOM 1191 C C . PRO A 1 152 ? 3.317 -14.638 -2.160 1.00 67.50 152 PRO A C 1
ATOM 1193 O O . PRO A 1 152 ? 3.567 -14.122 -1.071 1.00 67.50 152 PRO A O 1
ATOM 1196 N N . ASN A 1 153 ? 2.189 -15.305 -2.396 1.00 70.69 153 ASN A N 1
ATOM 1197 C CA . ASN A 1 153 ? 1.099 -15.382 -1.428 1.00 70.69 153 ASN A CA 1
ATOM 1198 C C . ASN A 1 153 ? 1.578 -15.921 -0.075 1.00 70.69 153 ASN A C 1
ATOM 1200 O O . ASN A 1 153 ? 2.107 -17.028 0.024 1.00 70.69 153 ASN A O 1
ATOM 1204 N N . VAL A 1 154 ? 1.347 -15.132 0.971 1.00 74.94 154 VAL A N 1
ATOM 1205 C CA . VAL A 1 154 ? 1.573 -15.525 2.362 1.00 74.94 154 VAL A CA 1
ATOM 1206 C C . VAL A 1 154 ? 0.220 -15.712 3.025 1.00 74.94 154 VAL A C 1
ATOM 1208 O O . VAL A 1 154 ? -0.705 -14.973 2.720 1.00 74.94 154 VAL A O 1
ATOM 1211 N N . GLU A 1 155 ? 0.076 -16.669 3.933 1.00 78.62 155 GLU A N 1
ATOM 1212 C CA . GLU A 1 155 ? -1.201 -16.933 4.597 1.00 78.62 155 GLU A CA 1
ATOM 1213 C C . GLU A 1 155 ? -1.244 -16.361 6.022 1.00 78.62 155 GLU A C 1
ATOM 1215 O O . GLU A 1 155 ? -0.256 -16.358 6.762 1.00 78.62 155 GLU A O 1
ATOM 1220 N N . HIS A 1 156 ? -2.422 -15.885 6.427 1.00 78.00 156 HIS A N 1
ATOM 1221 C CA . HIS A 1 156 ? -2.755 -15.611 7.819 1.00 78.00 156 H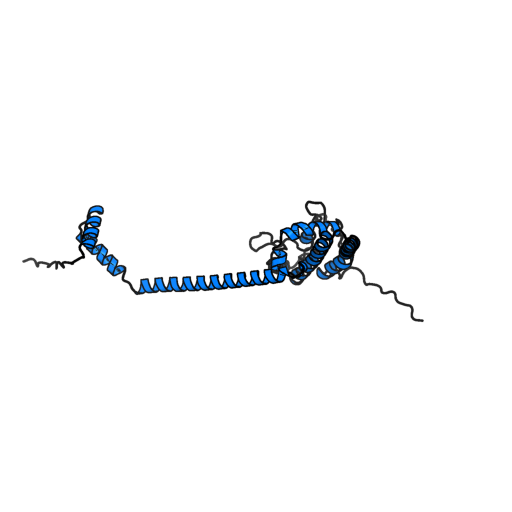IS A CA 1
ATOM 1222 C C . HIS A 1 156 ? -2.807 -16.922 8.621 1.00 78.00 156 HIS A C 1
ATOM 1224 O O . HIS A 1 156 ? -2.992 -18.005 8.071 1.00 78.00 156 HIS A O 1
ATOM 1230 N N . ALA A 1 157 ? -2.789 -16.823 9.954 1.00 70.06 157 ALA A N 1
ATOM 1231 C CA . ALA A 1 157 ? -2.944 -17.973 10.856 1.00 70.06 157 ALA A CA 1
ATOM 1232 C C . ALA A 1 157 ? -4.245 -18.786 10.640 1.00 70.06 157 ALA A C 1
ATOM 1234 O O . ALA A 1 157 ? -4.347 -19.918 11.100 1.00 70.06 157 ALA A O 1
ATOM 1235 N N . HIS A 1 158 ? -5.234 -18.212 9.947 1.00 69.50 158 HIS A N 1
ATOM 1236 C CA . HIS A 1 158 ? -6.511 -18.844 9.604 1.00 69.50 158 HIS A CA 1
ATOM 1237 C C . HIS A 1 158 ? -6.571 -19.390 8.161 1.00 69.50 158 HIS A C 1
ATOM 1239 O O . HIS A 1 158 ? -7.649 -19.766 7.713 1.00 69.50 158 HIS A O 1
ATOM 1245 N N . GLY A 1 159 ? -5.451 -19.409 7.427 1.00 72.38 159 GLY A N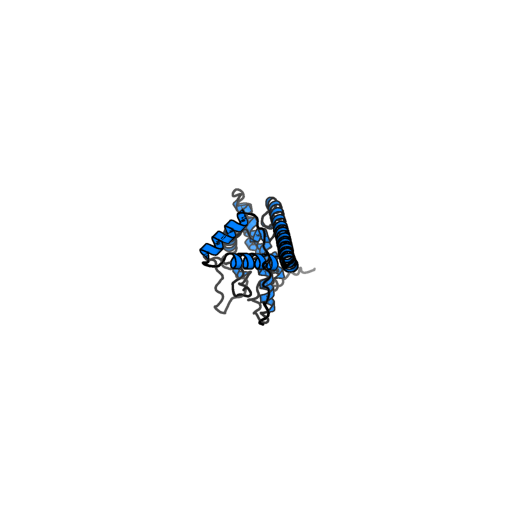 1
ATOM 1246 C CA . GLY A 1 159 ? -5.367 -19.935 6.055 1.00 72.38 159 GLY A CA 1
ATOM 1247 C C . GLY A 1 159 ? -5.876 -18.993 4.955 1.00 72.38 159 GLY A C 1
ATOM 1248 O O . GLY A 1 159 ? -6.033 -19.409 3.814 1.00 72.38 159 GLY A O 1
ATOM 1249 N N . ALA A 1 160 ? -6.166 -17.726 5.272 1.00 78.25 160 ALA A N 1
ATOM 1250 C CA . ALA A 1 160 ? -6.537 -16.721 4.272 1.00 78.25 160 ALA A CA 1
ATOM 1251 C C . ALA A 1 160 ? -5.284 -16.052 3.671 1.00 78.25 160 ALA A C 1
ATOM 1253 O O . ALA A 1 160 ? -4.365 -15.747 4.434 1.00 78.25 160 ALA A O 1
ATOM 1254 N N . PRO A 1 161 ? -5.233 -15.760 2.357 1.00 78.06 161 PRO A N 1
ATOM 1255 C CA . PRO A 1 161 ? -4.087 -15.095 1.745 1.00 78.06 161 PRO A CA 1
ATOM 1256 C C . PRO A 1 161 ? -3.978 -13.627 2.189 1.00 78.06 161 PRO A C 1
ATOM 1258 O O . PRO A 1 161 ? -4.951 -12.873 2.172 1.00 78.06 161 PRO A O 1
ATOM 1261 N N . VAL A 1 162 ? -2.767 -13.221 2.557 1.00 79.81 162 VAL A N 1
ATOM 1262 C CA . VAL A 1 162 ? -2.366 -11.856 2.895 1.00 79.81 162 VAL A CA 1
ATOM 1263 C C . VAL A 1 162 ? -1.933 -11.164 1.607 1.00 79.81 162 VAL A C 1
ATOM 1265 O O . VAL A 1 162 ? -0.988 -11.596 0.947 1.00 79.81 162 VAL A O 1
ATOM 1268 N N . ARG A 1 163 ? -2.593 -10.058 1.259 1.00 83.31 163 ARG A N 1
ATOM 1269 C CA . ARG A 1 163 ? -2.177 -9.227 0.120 1.00 83.31 163 ARG A CA 1
ATOM 1270 C C . ARG A 1 163 ? -0.856 -8.520 0.420 1.00 83.31 163 ARG A C 1
ATOM 1272 O O . ARG A 1 163 ? -0.661 -8.045 1.537 1.00 83.31 163 ARG A O 1
ATOM 1279 N N . TRP A 1 164 ? -0.001 -8.370 -0.592 1.00 83.62 164 TRP A N 1
ATOM 1280 C CA . TRP A 1 164 ? 1.269 -7.632 -0.498 1.00 83.62 164 TRP A CA 1
ATOM 1281 C C . TRP A 1 164 ? 1.094 -6.176 -0.046 1.00 83.62 164 TRP A C 1
ATOM 1283 O O . TRP A 1 164 ? 1.995 -5.614 0.577 1.00 83.62 164 TRP A O 1
ATOM 1293 N N . SER A 1 165 ? -0.071 -5.587 -0.342 1.00 83.00 165 SER A N 1
ATOM 1294 C CA . SER A 1 165 ? -0.435 -4.218 0.022 1.00 83.00 165 SER A CA 1
ATOM 1295 C C . SER A 1 165 ? -0.913 -4.080 1.468 1.00 83.00 165 SER A C 1
ATOM 1297 O O . SER A 1 165 ? -1.167 -2.975 1.935 1.00 83.00 165 SER A O 1
ATOM 1299 N N . SER A 1 166 ? -1.043 -5.184 2.208 1.00 82.56 166 SER A N 1
ATOM 1300 C CA . SER A 1 166 ? -1.370 -5.125 3.628 1.00 82.56 166 SER A CA 1
ATOM 1301 C C . SER A 1 166 ? -0.152 -4.658 4.434 1.00 82.56 166 SER A C 1
ATOM 1303 O O . SER A 1 166 ? 0.926 -5.238 4.278 1.00 82.56 166 SER A O 1
ATOM 1305 N N . PRO A 1 167 ? -0.303 -3.710 5.381 1.00 76.94 167 PRO A N 1
ATOM 1306 C CA . PRO A 1 167 ? 0.761 -3.353 6.326 1.00 76.94 167 PRO A CA 1
ATOM 1307 C C . PRO A 1 167 ? 1.264 -4.551 7.146 1.00 76.94 167 PRO A C 1
ATOM 1309 O O . PRO A 1 167 ? 2.391 -4.565 7.637 1.00 76.94 167 PRO A O 1
ATOM 1312 N N . GLU A 1 168 ? 0.434 -5.587 7.296 1.00 80.38 168 GLU A N 1
ATOM 1313 C CA . GLU A 1 168 ? 0.795 -6.802 8.024 1.00 80.38 168 GLU A CA 1
ATOM 1314 C C . GLU A 1 168 ? 1.612 -7.793 7.185 1.00 80.38 168 GLU A C 1
ATOM 1316 O O . GLU A 1 168 ? 2.143 -8.763 7.735 1.00 80.38 168 GLU A O 1
ATOM 1321 N N . TYR A 1 169 ? 1.739 -7.571 5.872 1.00 80.69 169 TYR A N 1
ATOM 1322 C CA . TYR A 1 169 ? 2.400 -8.501 4.961 1.00 80.69 169 TYR A CA 1
ATOM 1323 C C . TYR A 1 169 ? 3.839 -8.795 5.388 1.00 80.69 169 TYR A C 1
ATOM 1325 O O . TYR A 1 169 ? 4.211 -9.960 5.490 1.00 80.69 169 TYR A O 1
ATOM 1333 N N . ALA A 1 170 ? 4.632 -7.779 5.750 1.00 75.25 170 ALA A N 1
ATOM 1334 C CA . ALA A 1 170 ? 6.010 -7.985 6.209 1.00 75.25 170 ALA A CA 1
ATOM 1335 C C . ALA A 1 170 ? 6.097 -8.884 7.453 1.00 75.25 170 ALA A C 1
ATOM 1337 O O . ALA A 1 170 ? 6.997 -9.721 7.567 1.00 75.25 170 ALA A O 1
ATOM 1338 N N . ARG A 1 171 ? 5.136 -8.753 8.379 1.00 80.38 171 ARG A N 1
ATOM 1339 C CA . ARG A 1 171 ? 5.059 -9.597 9.578 1.00 80.38 171 ARG A CA 1
ATOM 1340 C C . ARG A 1 171 ? 4.801 -11.051 9.194 1.00 80.38 171 ARG A C 1
ATOM 1342 O O . ARG A 1 171 ? 5.508 -11.936 9.672 1.00 80.38 171 ARG A O 1
ATOM 1349 N N . TYR A 1 172 ? 3.817 -11.298 8.333 1.00 77.31 172 TYR A N 1
ATOM 1350 C CA . TYR A 1 172 ? 3.479 -12.655 7.904 1.00 77.31 172 TYR A CA 1
ATOM 1351 C C . TYR A 1 172 ? 4.556 -13.267 7.010 1.00 77.31 172 TYR A C 1
ATOM 1353 O O . TYR A 1 172 ? 4.907 -14.428 7.206 1.00 77.31 172 TYR A O 1
ATOM 1361 N N . ALA A 1 173 ? 5.158 -12.488 6.110 1.00 73.81 173 ALA A N 1
ATOM 1362 C CA . ALA A 1 173 ? 6.285 -12.921 5.294 1.00 73.81 173 ALA A CA 1
ATOM 1363 C C . ALA A 1 173 ? 7.448 -13.386 6.181 1.00 73.81 173 ALA A C 1
ATOM 1365 O O . ALA A 1 173 ? 8.003 -14.458 5.952 1.00 73.81 173 ALA A O 1
ATOM 1366 N N . ARG A 1 174 ? 7.767 -12.653 7.260 1.00 74.00 174 ARG A N 1
ATOM 1367 C CA . ARG A 1 174 ? 8.799 -13.066 8.227 1.00 74.00 174 ARG A CA 1
ATOM 1368 C C . ARG A 1 174 ? 8.470 -14.402 8.901 1.00 74.00 174 ARG A C 1
ATOM 1370 O O . ARG A 1 174 ? 9.357 -15.241 9.045 1.00 74.00 174 ARG A O 1
ATOM 1377 N N . LEU A 1 175 ? 7.215 -14.612 9.300 1.00 74.00 175 LEU A N 1
ATOM 1378 C CA . LEU A 1 175 ? 6.767 -15.861 9.928 1.00 74.00 175 LEU A CA 1
ATOM 1379 C C . LEU A 1 175 ? 6.812 -17.047 8.950 1.00 74.00 175 LEU A C 1
ATOM 1381 O O . LEU A 1 175 ? 7.280 -18.129 9.312 1.00 74.00 175 LEU A O 1
ATOM 1385 N N . ALA A 1 176 ? 6.395 -16.837 7.701 1.00 70.50 176 ALA A N 1
ATOM 1386 C CA . ALA A 1 176 ? 6.480 -17.839 6.641 1.00 70.50 176 ALA A CA 1
ATOM 1387 C C . ALA A 1 176 ? 7.940 -18.212 6.327 1.00 70.50 176 ALA A C 1
ATOM 1389 O O . ALA A 1 176 ? 8.278 -19.386 6.185 1.00 70.50 176 ALA A O 1
ATOM 1390 N N . TRP A 1 177 ? 8.846 -17.233 6.317 1.00 66.12 177 TRP A N 1
ATOM 1391 C CA . TRP A 1 177 ? 10.283 -17.467 6.144 1.00 66.12 177 TRP A CA 1
ATOM 1392 C C . TRP A 1 177 ? 10.902 -18.322 7.258 1.00 66.12 177 TRP A C 1
ATOM 1394 O O . TRP A 1 177 ? 11.766 -19.151 6.985 1.00 66.12 177 TRP A O 1
ATOM 1404 N N . GLN A 1 178 ? 10.481 -18.128 8.510 1.00 66.31 178 GLN A N 1
ATOM 1405 C CA . GLN A 1 178 ? 11.014 -18.866 9.664 1.00 66.31 178 GLN A CA 1
ATOM 1406 C C . GLN A 1 178 ? 10.502 -20.308 9.740 1.00 66.31 178 GLN A C 1
ATOM 1408 O O . GLN A 1 178 ? 11.214 -21.193 10.209 1.00 66.31 178 GLN A O 1
ATOM 1413 N N . THR A 1 179 ? 9.271 -20.544 9.287 1.00 62.31 179 THR A N 1
ATOM 1414 C CA . THR A 1 179 ? 8.630 -21.867 9.304 1.00 62.31 179 THR A CA 1
ATOM 1415 C C . THR A 1 179 ? 9.060 -22.732 8.123 1.00 62.31 179 THR A C 1
ATOM 1417 O O . THR A 1 179 ? 9.199 -23.948 8.265 1.00 62.31 179 THR A O 1
ATOM 1420 N N . THR A 1 180 ? 9.366 -22.121 6.978 1.00 58.38 180 THR A N 1
ATOM 1421 C CA . THR A 1 180 ? 9.769 -22.842 5.766 1.00 58.38 180 THR A CA 1
ATOM 1422 C C . THR A 1 180 ? 11.280 -23.101 5.756 1.00 58.38 180 THR A C 1
ATOM 1424 O O . THR A 1 180 ? 12.028 -22.580 4.932 1.00 58.38 180 THR A O 1
ATOM 1427 N N . GLY A 1 181 ? 11.750 -23.933 6.693 1.00 45.44 181 GLY A N 1
ATOM 1428 C CA . GLY A 1 181 ? 13.171 -24.256 6.911 1.00 45.44 181 GLY A CA 1
ATOM 1429 C C . GLY A 1 181 ? 13.909 -24.933 5.742 1.00 45.44 181 GLY A C 1
ATOM 1430 O O . GLY A 1 181 ? 15.096 -25.222 5.860 1.00 45.44 181 GLY A O 1
ATOM 1431 N N . THR A 1 182 ? 13.246 -25.191 4.614 1.00 44.38 182 THR A N 1
ATOM 1432 C CA . THR A 1 182 ? 13.807 -25.859 3.424 1.00 44.38 182 THR A CA 1
ATOM 1433 C C . THR A 1 182 ? 13.126 -25.422 2.118 1.00 44.38 182 THR A C 1
ATOM 1435 O O . THR A 1 182 ? 13.180 -26.145 1.127 1.00 44.38 182 THR A O 1
ATOM 1438 N N . ALA A 1 183 ? 12.509 -24.232 2.058 1.00 42.69 183 ALA A N 1
ATOM 1439 C CA . ALA A 1 183 ? 12.047 -23.716 0.767 1.00 42.69 183 ALA A CA 1
ATOM 1440 C C . ALA A 1 183 ? 13.243 -23.503 -0.169 1.00 42.69 183 ALA A C 1
ATOM 1442 O O . ALA A 1 183 ? 14.240 -22.858 0.201 1.00 42.69 183 ALA A O 1
ATOM 1443 N N . SER A 1 184 ? 13.109 -24.044 -1.387 1.00 42.28 184 SER A N 1
ATOM 1444 C CA . SER A 1 184 ? 13.965 -23.752 -2.536 1.00 42.28 184 SER A CA 1
ATOM 1445 C C . SER A 1 184 ? 14.305 -22.265 -2.549 1.00 42.28 184 SER A C 1
ATOM 1447 O O . SER A 1 184 ? 13.446 -21.430 -2.259 1.00 42.28 184 SER A O 1
ATOM 1449 N N . ARG A 1 185 ? 15.556 -21.914 -2.879 1.00 45.44 185 ARG A N 1
ATOM 1450 C CA . ARG A 1 185 ? 16.038 -20.518 -2.887 1.00 45.44 185 ARG A CA 1
ATOM 1451 C C . ARG A 1 185 ? 15.143 -19.566 -3.706 1.00 45.44 185 ARG A C 1
ATOM 1453 O O . ARG A 1 185 ? 15.219 -18.365 -3.503 1.00 45.44 185 ARG A O 1
ATOM 1460 N N . TRP A 1 186 ? 14.295 -20.141 -4.560 1.00 42.78 186 TRP A N 1
ATOM 1461 C CA . TRP A 1 186 ? 13.409 -19.525 -5.542 1.00 42.78 186 TRP A CA 1
ATOM 1462 C C . TRP A 1 186 ? 11.921 -19.450 -5.155 1.00 42.78 186 TRP A C 1
ATOM 1464 O O . TRP A 1 186 ? 11.141 -18.871 -5.894 1.00 42.78 186 TRP A O 1
ATOM 1474 N N . GLN A 1 187 ? 11.512 -20.032 -4.022 1.00 45.56 187 GLN A N 1
ATOM 1475 C CA . GLN A 1 187 ? 10.167 -19.864 -3.432 1.00 45.56 187 GLN A CA 1
ATOM 1476 C C . GLN A 1 187 ? 10.201 -18.963 -2.197 1.00 45.56 187 GLN A C 1
ATOM 1478 O O . GLN A 1 187 ? 9.276 -18.937 -1.388 1.00 45.56 187 GLN A O 1
ATOM 1483 N N . ARG A 1 188 ? 11.316 -18.268 -1.997 1.00 51.38 188 ARG A N 1
ATOM 1484 C CA . ARG A 1 188 ? 11.507 -17.417 -0.840 1.00 51.38 188 ARG A CA 1
ATOM 1485 C C . ARG A 1 188 ? 10.777 -16.102 -1.111 1.00 51.38 188 ARG A C 1
ATOM 1487 O O . ARG A 1 188 ? 11.154 -15.429 -2.066 1.00 51.38 188 ARG A O 1
ATOM 1494 N N . PRO A 1 189 ? 9.761 -15.730 -0.308 1.00 53.94 189 PRO A N 1
ATOM 1495 C CA . PRO A 1 189 ? 9.151 -14.403 -0.404 1.00 53.94 189 PRO A CA 1
ATOM 1496 C C . PRO A 1 189 ? 10.236 -13.330 -0.406 1.00 53.94 189 PRO A C 1
ATOM 1498 O O . PRO A 1 189 ? 11.265 -13.567 0.210 1.00 53.94 189 PRO A O 1
ATOM 1501 N N . VAL A 1 190 ? 10.057 -12.148 -0.997 1.00 57.19 190 VAL A N 1
ATOM 1502 C CA . VAL A 1 190 ? 10.967 -11.022 -0.697 1.00 57.19 190 VAL A CA 1
ATOM 1503 C C . VAL A 1 190 ? 11.177 -10.964 0.821 1.00 57.19 190 VAL A C 1
ATOM 1505 O O . VAL A 1 190 ? 10.209 -11.062 1.586 1.00 57.19 190 VAL A O 1
ATOM 1508 N N . ARG A 1 191 ? 12.446 -10.952 1.268 1.00 62.88 191 ARG A N 1
ATOM 1509 C CA . ARG A 1 191 ? 12.758 -11.003 2.706 1.00 62.88 191 ARG A CA 1
ATOM 1510 C C . ARG A 1 191 ? 11.957 -9.901 3.387 1.00 62.88 191 ARG A C 1
ATOM 1512 O O . ARG A 1 191 ? 11.870 -8.799 2.851 1.00 62.88 191 ARG A O 1
ATOM 1519 N N . ALA A 1 192 ? 11.385 -10.165 4.556 1.00 64.56 192 ALA A N 1
ATOM 1520 C CA . ALA A 1 192 ? 10.575 -9.162 5.248 1.00 64.56 192 ALA A CA 1
ATOM 1521 C C . ALA A 1 192 ? 11.324 -7.825 5.429 1.00 64.56 192 ALA A C 1
ATOM 1523 O O . ALA A 1 192 ? 10.708 -6.765 5.456 1.00 64.56 192 ALA A O 1
ATOM 1524 N N . GLU A 1 193 ? 12.657 -7.877 5.496 1.00 70.62 193 GLU A N 1
ATOM 1525 C CA . GLU A 1 193 ? 13.550 -6.722 5.600 1.00 70.62 193 GLU A CA 1
ATOM 1526 C C . GLU A 1 193 ? 13.614 -5.850 4.333 1.00 70.62 193 GLU A C 1
ATOM 1528 O O . GLU A 1 193 ? 13.942 -4.672 4.438 1.00 70.62 193 GLU A O 1
ATOM 1533 N N . VAL A 1 194 ? 13.316 -6.397 3.149 1.00 76.94 194 VAL A N 1
ATOM 1534 C CA . VAL A 1 194 ? 13.352 -5.667 1.867 1.00 76.94 194 VAL A CA 1
ATOM 1535 C C . VAL A 1 194 ? 11.963 -5.377 1.288 1.00 76.94 194 VAL A C 1
ATOM 1537 O O . VAL A 1 194 ? 11.873 -4.708 0.264 1.00 76.94 194 VAL A O 1
ATOM 1540 N N . TRP A 1 195 ? 10.879 -5.782 1.965 1.00 82.81 195 TRP A N 1
ATOM 1541 C CA . TRP A 1 195 ? 9.500 -5.510 1.529 1.00 82.81 195 TRP A CA 1
ATOM 1542 C C . TRP A 1 195 ? 9.230 -4.018 1.316 1.00 82.81 195 TRP A C 1
ATOM 1544 O O . TRP A 1 195 ? 8.869 -3.614 0.213 1.00 82.81 195 TRP A O 1
ATOM 1554 N N . GLU A 1 196 ? 9.452 -3.192 2.341 1.00 86.25 196 GLU A N 1
ATOM 1555 C CA . GLU A 1 196 ? 9.211 -1.751 2.235 1.00 86.25 196 GLU A CA 1
ATOM 1556 C C . GLU A 1 196 ? 10.109 -1.097 1.167 1.00 86.25 196 GLU A C 1
ATOM 1558 O O . GLU A 1 196 ? 9.565 -0.404 0.305 1.00 86.25 196 GLU A O 1
ATOM 1563 N N . PRO A 1 197 ? 11.439 -1.331 1.134 1.00 87.31 197 PRO A N 1
ATOM 1564 C CA . PRO A 1 197 ? 12.295 -0.817 0.065 1.00 87.31 197 PRO A CA 1
ATOM 1565 C C . PRO A 1 197 ? 11.818 -1.172 -1.346 1.00 87.31 197 PRO A C 1
ATOM 1567 O O . PRO A 1 197 ? 11.838 -0.313 -2.225 1.00 87.31 197 PRO A O 1
ATOM 1570 N N . VAL A 1 198 ? 11.356 -2.406 -1.568 1.00 87.00 198 VAL A N 1
ATOM 1571 C CA . VAL A 1 198 ? 10.844 -2.844 -2.873 1.00 87.00 198 VAL A CA 1
ATOM 1572 C C . VAL A 1 198 ? 9.534 -2.131 -3.214 1.00 87.00 198 VAL A C 1
ATOM 1574 O O . VAL A 1 198 ? 9.426 -1.570 -4.302 1.00 87.00 198 VAL A O 1
ATOM 1577 N N . VAL A 1 199 ? 8.569 -2.066 -2.289 1.00 89.19 199 VAL A N 1
ATOM 1578 C CA . VAL A 1 199 ? 7.305 -1.334 -2.506 1.00 89.19 199 VAL A CA 1
ATOM 1579 C C . VAL A 1 199 ? 7.571 0.141 -2.816 1.00 89.19 199 VAL A C 1
ATOM 1581 O O . VAL A 1 199 ? 6.984 0.698 -3.742 1.00 89.19 199 VAL A O 1
ATOM 1584 N N . ARG A 1 200 ? 8.499 0.773 -2.090 1.00 91.00 200 ARG A N 1
ATOM 1585 C CA . ARG A 1 200 ? 8.926 2.161 -2.324 1.00 91.00 200 ARG A CA 1
ATOM 1586 C C . ARG A 1 200 ? 9.553 2.350 -3.700 1.00 91.00 200 ARG A C 1
ATOM 1588 O O . ARG A 1 200 ? 9.262 3.337 -4.372 1.00 91.00 200 ARG A O 1
ATOM 1595 N N . HIS A 1 201 ? 10.396 1.411 -4.121 1.00 91.56 201 HIS A N 1
ATOM 1596 C CA . HIS A 1 201 ? 11.050 1.438 -5.428 1.00 91.56 201 HIS A CA 1
ATOM 1597 C C . HIS A 1 201 ? 10.048 1.283 -6.577 1.00 91.56 201 HIS A C 1
ATOM 1599 O O . HIS A 1 201 ? 10.154 1.980 -7.586 1.00 91.56 201 HIS A O 1
ATOM 1605 N N . VAL A 1 202 ? 9.028 0.438 -6.407 1.00 91.62 202 VAL A N 1
ATOM 1606 C CA . VAL A 1 202 ? 7.906 0.329 -7.353 1.00 91.62 202 VAL A CA 1
ATOM 1607 C C . VAL A 1 202 ? 7.097 1.622 -7.383 1.00 91.62 202 VAL A C 1
ATOM 1609 O O . VAL A 1 202 ? 6.874 2.180 -8.456 1.00 91.62 202 VAL A O 1
ATOM 1612 N N . ALA A 1 203 ? 6.734 2.162 -6.221 1.00 92.94 203 ALA A N 1
ATOM 1613 C CA . ALA A 1 203 ? 5.970 3.400 -6.134 1.00 92.94 203 ALA A CA 1
ATOM 1614 C C . ALA A 1 203 ? 6.686 4.603 -6.772 1.00 92.94 203 ALA A C 1
ATOM 1616 O O . ALA A 1 203 ? 6.031 5.492 -7.314 1.00 92.94 203 ALA A O 1
ATOM 1617 N N . LEU A 1 204 ? 8.023 4.630 -6.747 1.00 93.44 204 LEU A N 1
ATOM 1618 C CA . LEU A 1 204 ? 8.816 5.639 -7.449 1.00 93.44 204 LEU A CA 1
ATOM 1619 C C . LEU A 1 204 ? 8.582 5.592 -8.967 1.00 93.44 204 LEU A C 1
ATOM 1621 O O . LEU A 1 204 ? 8.357 6.639 -9.574 1.00 93.44 204 LEU A O 1
ATOM 1625 N N . ALA A 1 205 ? 8.594 4.398 -9.568 1.00 91.69 205 ALA A N 1
ATOM 1626 C CA . ALA A 1 205 ? 8.324 4.234 -10.996 1.00 91.69 205 ALA A CA 1
ATOM 1627 C C . ALA A 1 205 ? 6.879 4.606 -11.348 1.00 91.69 205 ALA A C 1
ATOM 1629 O O . ALA A 1 205 ? 6.658 5.322 -12.323 1.00 91.69 205 ALA A O 1
ATOM 1630 N N . LEU A 1 206 ? 5.904 4.195 -10.531 1.00 93.25 206 LEU A N 1
ATOM 1631 C CA . LEU A 1 206 ? 4.498 4.556 -10.744 1.00 93.25 206 LEU A CA 1
ATOM 1632 C C . LEU A 1 206 ? 4.283 6.072 -10.676 1.00 93.25 206 LEU A C 1
ATOM 1634 O O . LEU A 1 206 ? 3.643 6.641 -11.554 1.00 93.25 206 LEU A O 1
ATOM 1638 N N . ALA A 1 207 ? 4.881 6.749 -9.692 1.00 91.31 207 ALA A N 1
ATOM 1639 C CA . ALA A 1 207 ? 4.784 8.203 -9.571 1.00 91.31 207 ALA A CA 1
ATOM 1640 C C . ALA A 1 207 ? 5.455 8.934 -10.750 1.00 91.31 207 ALA A C 1
ATOM 1642 O O . ALA A 1 207 ? 4.980 9.989 -11.177 1.00 91.31 207 ALA A O 1
ATOM 1643 N N . ALA A 1 208 ? 6.548 8.385 -11.291 1.00 89.00 208 ALA A N 1
ATOM 1644 C CA . ALA A 1 208 ? 7.190 8.926 -12.485 1.00 89.00 208 ALA A CA 1
ATOM 1645 C C . ALA A 1 208 ? 6.286 8.792 -13.722 1.00 89.00 208 ALA A C 1
ATOM 1647 O O . ALA A 1 208 ? 6.128 9.770 -14.449 1.00 89.00 208 ALA A O 1
ATOM 1648 N N . LEU A 1 209 ? 5.654 7.627 -13.920 1.00 89.62 209 LEU A N 1
ATOM 1649 C CA . LEU A 1 209 ? 4.688 7.392 -15.003 1.00 89.62 209 LEU A CA 1
ATOM 1650 C C . LEU A 1 209 ? 3.452 8.287 -14.885 1.00 89.62 209 LEU A C 1
ATOM 1652 O O . LEU A 1 209 ? 2.974 8.830 -15.879 1.00 89.62 209 LEU A O 1
ATOM 1656 N N . GLU A 1 210 ? 2.953 8.477 -13.666 1.00 91.12 210 GLU A N 1
ATOM 1657 C CA . GLU A 1 210 ? 1.843 9.385 -13.413 1.00 91.12 210 GLU A CA 1
ATOM 1658 C C 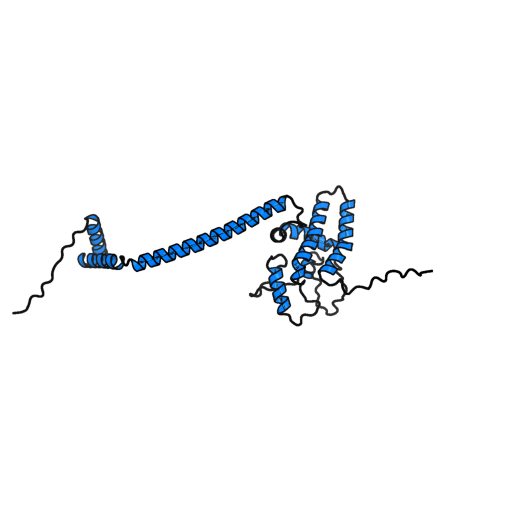. GLU A 1 210 ? 2.202 10.814 -13.834 1.00 91.12 210 GLU A C 1
ATOM 1660 O O . GLU A 1 210 ? 1.476 11.438 -14.610 1.00 91.12 210 GLU A O 1
ATOM 1665 N N . THR A 1 211 ? 3.349 11.317 -13.372 1.00 87.06 211 THR A N 1
ATOM 1666 C CA . THR A 1 211 ? 3.775 12.700 -13.632 1.00 87.06 211 THR A CA 1
ATOM 1667 C C . THR A 1 211 ? 3.934 12.963 -15.132 1.00 87.06 211 THR A C 1
ATOM 1669 O O . THR A 1 211 ? 3.509 14.006 -15.623 1.00 87.06 211 THR A O 1
ATOM 1672 N N . THR A 1 212 ? 4.504 12.015 -15.884 1.00 85.69 212 THR A N 1
ATOM 1673 C CA . THR A 1 212 ? 4.688 12.165 -17.337 1.00 85.69 212 THR A CA 1
ATOM 1674 C C . THR A 1 212 ? 3.400 12.004 -18.137 1.00 85.69 212 THR A C 1
ATOM 1676 O O . THR A 1 212 ? 3.316 12.512 -19.250 1.00 85.69 212 THR A O 1
ATOM 1679 N N . SER A 1 213 ? 2.384 11.334 -17.592 1.00 83.00 213 SER A N 1
ATOM 1680 C CA . SER A 1 213 ? 1.075 11.213 -18.244 1.00 83.00 213 SER A CA 1
ATOM 1681 C C . SER A 1 213 ? 0.215 12.479 -18.140 1.00 83.00 213 SER A C 1
ATOM 1683 O O . SER A 1 213 ? -0.616 12.732 -19.013 1.00 83.00 213 SER A O 1
ATOM 1685 N N . GLN A 1 214 ? 0.406 13.267 -17.076 1.00 81.56 214 GLN A N 1
ATOM 1686 C CA . GLN A 1 214 ? -0.360 14.488 -16.806 1.00 81.56 214 GLN A CA 1
ATOM 1687 C C . GLN A 1 214 ? 0.111 15.670 -17.664 1.00 81.56 214 GLN A C 1
ATOM 1689 O O . GLN A 1 214 ? -0.672 16.589 -17.908 1.00 81.56 214 GLN A O 1
ATOM 1694 N N . ASP A 1 215 ? 1.353 15.629 -18.159 1.00 76.38 215 ASP A N 1
ATOM 1695 C CA . ASP A 1 215 ? 1.914 16.620 -19.079 1.00 76.38 215 ASP A CA 1
ATOM 1696 C C . ASP A 1 215 ? 2.324 15.983 -20.425 1.00 76.38 215 ASP A C 1
ATOM 1698 O O . ASP A 1 215 ? 3.502 15.710 -20.676 1.00 76.38 215 ASP A O 1
ATOM 1702 N N . PRO A 1 216 ? 1.358 15.748 -21.335 1.00 62.94 216 PRO A N 1
ATOM 1703 C CA . PRO A 1 216 ? 1.625 15.145 -22.641 1.00 62.94 216 PRO A CA 1
ATOM 1704 C C . PRO A 1 216 ? 2.453 16.043 -23.579 1.00 62.94 216 PRO A C 1
ATOM 1706 O O . PRO A 1 216 ? 2.814 15.606 -24.674 1.00 62.94 216 PRO A O 1
ATOM 1709 N N . GLY A 1 217 ? 2.760 17.288 -23.184 1.00 66.06 217 GLY A N 1
ATOM 1710 C CA . GLY A 1 217 ? 3.616 18.201 -23.941 1.00 66.06 217 GLY A CA 1
ATOM 1711 C C . GLY A 1 217 ? 5.095 17.799 -23.948 1.00 66.06 217 GLY A C 1
ATOM 1712 O O . GLY A 1 217 ? 5.835 18.239 -24.830 1.00 66.06 217 GLY A O 1
ATOM 1713 N N . ASP A 1 218 ? 5.521 16.932 -23.023 1.00 79.12 218 ASP A N 1
ATOM 1714 C CA . ASP A 1 218 ? 6.915 16.508 -22.866 1.00 79.12 218 ASP A CA 1
ATOM 1715 C C . ASP A 1 218 ? 7.129 15.020 -23.209 1.00 79.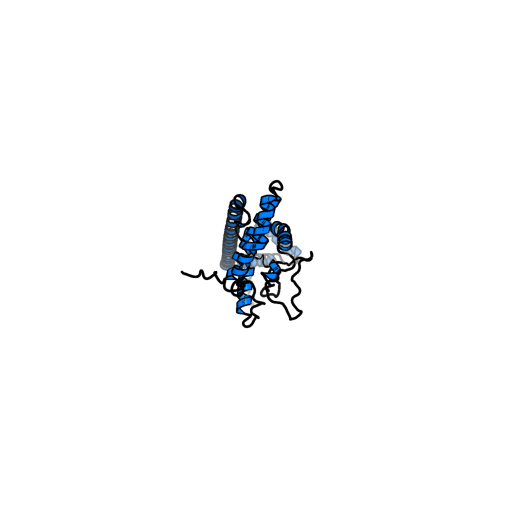12 218 ASP A C 1
ATOM 1717 O O . ASP A 1 218 ? 7.498 14.176 -22.384 1.00 79.12 218 ASP A O 1
ATOM 1721 N N . ALA A 1 219 ? 6.924 14.690 -24.488 1.00 80.88 219 ALA A N 1
ATOM 1722 C CA . ALA A 1 219 ? 7.155 13.345 -25.023 1.00 80.88 219 ALA A CA 1
ATOM 1723 C C . ALA A 1 219 ? 8.598 12.846 -24.801 1.00 80.88 219 ALA A C 1
ATOM 1725 O O . ALA A 1 219 ? 8.832 11.643 -24.669 1.00 80.88 219 ALA A O 1
ATOM 1726 N N . TYR A 1 220 ? 9.573 13.758 -24.738 1.00 83.50 220 TYR A N 1
ATOM 1727 C CA . TYR A 1 220 ? 10.964 13.409 -24.465 1.00 83.50 220 TYR A CA 1
ATOM 1728 C C . TYR A 1 220 ? 11.142 12.903 -23.029 1.00 83.50 220 TYR A C 1
ATOM 1730 O O . TYR A 1 220 ? 11.782 11.870 -22.817 1.00 83.50 220 TYR A O 1
ATOM 1738 N N . THR A 1 221 ? 10.542 13.575 -22.044 1.00 83.06 221 THR A N 1
ATOM 1739 C CA . THR A 1 221 ? 10.581 13.116 -20.651 1.00 83.06 221 THR A CA 1
ATOM 1740 C C . THR A 1 221 ? 9.835 11.799 -20.468 1.00 83.06 221 THR A C 1
ATOM 1742 O O . THR A 1 221 ? 10.350 10.927 -19.767 1.00 83.06 221 THR A O 1
ATOM 1745 N N . HIS A 1 222 ? 8.703 11.593 -21.151 1.00 84.81 222 HIS A N 1
ATOM 1746 C CA . HIS A 1 222 ? 8.005 10.303 -21.144 1.00 84.81 222 HIS A CA 1
ATOM 1747 C C . HIS A 1 222 ? 8.904 9.158 -21.647 1.00 84.81 222 HIS A C 1
ATOM 1749 O O . HIS A 1 222 ? 9.092 8.159 -20.953 1.00 84.81 222 HIS A O 1
ATOM 1755 N N . LEU A 1 223 ? 9.546 9.330 -22.811 1.00 84.62 223 LEU A N 1
ATOM 1756 C CA . LEU A 1 223 ? 10.472 8.336 -23.372 1.00 84.62 223 LEU A CA 1
ATOM 1757 C C . LEU A 1 223 ? 11.689 8.082 -22.473 1.00 84.62 223 LEU A C 1
ATOM 1759 O O . LEU A 1 223 ? 12.147 6.944 -22.356 1.00 84.62 223 LEU A O 1
ATOM 1763 N N . ARG A 1 224 ? 12.217 9.126 -21.824 1.00 87.06 224 ARG A N 1
ATOM 1764 C CA . ARG A 1 224 ? 13.341 8.995 -20.889 1.00 87.06 224 ARG A CA 1
ATOM 1765 C C . ARG A 1 224 ? 12.956 8.180 -19.654 1.00 87.06 224 ARG A C 1
ATOM 1767 O O . ARG A 1 224 ? 13.724 7.303 -19.270 1.00 87.06 224 ARG A O 1
ATOM 1774 N N . VAL A 1 225 ? 11.788 8.446 -19.062 1.00 87.88 225 VAL A N 1
ATOM 1775 C CA . VAL A 1 225 ? 11.278 7.694 -17.902 1.00 87.88 225 VAL A CA 1
ATOM 1776 C C . VAL A 1 225 ? 11.068 6.228 -18.266 1.00 87.88 225 VAL A C 1
ATOM 1778 O O . VAL A 1 225 ? 11.514 5.349 -17.534 1.00 87.88 225 VAL A O 1
ATOM 1781 N N . GLU A 1 226 ? 10.485 5.939 -19.431 1.00 88.50 226 GLU A N 1
ATOM 1782 C CA . GLU A 1 226 ? 10.359 4.558 -19.901 1.00 88.50 226 GLU A CA 1
ATOM 1783 C C . GLU A 1 226 ? 11.711 3.848 -20.050 1.00 88.50 226 GLU A C 1
ATOM 1785 O O . GLU A 1 226 ? 11.856 2.689 -19.656 1.00 88.50 226 GLU A O 1
ATOM 1790 N N . ALA A 1 227 ? 12.707 4.524 -20.631 1.00 84.75 227 ALA A N 1
ATOM 1791 C CA . ALA A 1 227 ? 14.043 3.963 -20.812 1.00 84.75 227 ALA A CA 1
ATOM 1792 C C . ALA A 1 227 ? 14.752 3.708 -19.470 1.00 84.75 227 ALA A C 1
ATOM 1794 O O . ALA A 1 227 ? 15.433 2.694 -19.316 1.00 84.75 227 ALA A O 1
ATOM 1795 N N . GLU A 1 228 ? 14.570 4.599 -18.494 1.00 89.19 228 GLU A N 1
ATOM 1796 C CA . GLU A 1 228 ? 15.093 4.441 -17.136 1.00 89.19 228 GLU A CA 1
ATOM 1797 C C . GLU A 1 228 ? 14.439 3.257 -16.415 1.00 89.19 228 GLU A C 1
ATOM 1799 O O . GLU A 1 228 ? 15.151 2.428 -15.836 1.00 89.19 228 GLU A O 1
ATOM 1804 N N . ILE A 1 229 ? 13.110 3.131 -16.525 1.00 87.62 229 ILE A N 1
ATOM 1805 C CA . ILE A 1 229 ? 12.349 2.011 -15.963 1.00 87.62 229 ILE A CA 1
ATOM 1806 C C . ILE A 1 229 ? 12.832 0.689 -16.563 1.00 87.62 229 ILE A C 1
ATOM 1808 O O . ILE A 1 229 ? 13.194 -0.220 -15.823 1.00 87.62 229 ILE A O 1
ATOM 1812 N N . ARG A 1 230 ? 12.943 0.587 -17.893 1.00 83.75 230 ARG A N 1
ATOM 1813 C CA . ARG A 1 230 ? 13.439 -0.631 -18.564 1.00 83.75 230 ARG A CA 1
ATOM 1814 C C . ARG A 1 230 ? 14.919 -0.945 -18.270 1.00 83.75 230 ARG A C 1
ATOM 1816 O O . ARG A 1 230 ? 15.370 -2.044 -18.579 1.00 83.75 230 ARG A O 1
ATOM 1823 N N . GLY A 1 231 ? 15.686 0.002 -17.723 1.00 84.19 231 GLY A N 1
ATOM 1824 C CA . GLY A 1 231 ? 17.137 -0.092 -17.554 1.00 84.19 231 GLY A CA 1
ATOM 1825 C C . GLY A 1 231 ? 17.603 -0.125 -16.096 1.00 84.19 231 GLY A C 1
ATOM 1826 O O . GLY A 1 231 ? 17.705 -1.185 -15.480 1.00 84.19 231 GLY A O 1
ATOM 1827 N N . GLU A 1 232 ? 17.998 1.038 -15.573 1.00 85.25 232 GLU A N 1
ATOM 1828 C CA . GLU A 1 232 ? 18.615 1.186 -14.241 1.00 85.25 232 GLU A CA 1
ATOM 1829 C C . GLU A 1 232 ? 17.655 0.833 -13.100 1.00 85.25 232 GLU A C 1
ATOM 1831 O O . GLU A 1 232 ? 18.059 0.239 -12.094 1.00 85.25 232 GLU A O 1
ATOM 1836 N N . TRP A 1 233 ? 16.371 1.158 -13.259 1.00 90.31 233 TRP A N 1
ATOM 1837 C CA . TRP A 1 233 ? 15.358 0.852 -12.257 1.00 90.31 233 TRP A CA 1
ATOM 1838 C C . TRP A 1 233 ? 15.199 -0.663 -12.061 1.00 90.31 233 TRP A C 1
ATOM 1840 O O . TRP A 1 233 ? 15.235 -1.128 -10.920 1.00 90.31 233 TRP A O 1
ATOM 1850 N N . MET A 1 234 ? 15.124 -1.433 -13.155 1.00 82.31 234 MET A N 1
ATOM 1851 C CA . MET A 1 234 ? 15.081 -2.903 -13.117 1.00 82.31 234 MET A CA 1
ATOM 1852 C C . MET A 1 234 ? 16.315 -3.494 -12.433 1.00 82.31 234 MET A C 1
ATOM 1854 O O . MET A 1 234 ? 16.185 -4.346 -11.559 1.00 82.31 234 MET A O 1
ATOM 1858 N N . ARG A 1 235 ? 17.514 -2.992 -12.754 1.00 80.25 235 ARG A N 1
ATOM 1859 C CA . ARG A 1 235 ? 18.758 -3.442 -12.105 1.00 80.25 235 ARG A CA 1
ATOM 1860 C C . ARG A 1 235 ? 18.772 -3.163 -10.605 1.00 80.25 235 ARG A C 1
ATOM 1862 O O . ARG A 1 235 ? 19.251 -3.977 -9.822 1.00 80.25 235 ARG A O 1
ATOM 1869 N N . THR A 1 236 ? 18.227 -2.026 -10.185 1.00 84.62 236 THR A N 1
ATOM 1870 C CA . THR A 1 236 ? 18.108 -1.697 -8.758 1.00 84.62 236 THR A CA 1
ATOM 1871 C C . THR A 1 236 ? 17.127 -2.638 -8.062 1.00 84.62 236 THR A C 1
ATOM 1873 O O . THR A 1 236 ? 17.413 -3.120 -6.967 1.00 84.62 236 THR A O 1
ATOM 1876 N N . LEU A 1 237 ? 16.009 -2.962 -8.718 1.00 83.44 237 LEU A N 1
ATOM 1877 C CA . LEU A 1 237 ? 15.038 -3.928 -8.216 1.00 83.44 237 LEU A CA 1
ATOM 1878 C C . LEU A 1 237 ? 15.669 -5.324 -8.040 1.00 83.44 237 LEU A C 1
ATOM 1880 O O . LEU A 1 237 ? 15.500 -5.934 -6.988 1.00 83.44 237 LEU A O 1
ATOM 1884 N N . GLU A 1 238 ? 16.477 -5.786 -9.000 1.00 77.31 238 GLU A N 1
ATOM 1885 C CA . GLU A 1 238 ? 17.218 -7.060 -8.910 1.00 77.31 238 GLU A CA 1
ATOM 1886 C C . GLU A 1 238 ? 18.166 -7.108 -7.706 1.00 77.31 238 GLU A C 1
ATOM 1888 O O . GLU A 1 238 ? 18.268 -8.118 -7.002 1.00 77.31 238 GLU A O 1
ATOM 1893 N N . VAL A 1 239 ? 18.873 -6.006 -7.449 1.00 78.94 239 VAL A N 1
ATOM 1894 C CA . VAL A 1 239 ? 19.782 -5.894 -6.303 1.00 78.94 239 VAL A CA 1
ATOM 1895 C C . VAL A 1 239 ? 19.005 -5.918 -4.987 1.00 78.94 239 VAL A C 1
ATOM 1897 O O . VAL A 1 239 ? 19.425 -6.602 -4.053 1.00 78.94 239 VAL A O 1
ATOM 1900 N N . LEU A 1 240 ? 17.867 -5.219 -4.913 1.00 77.50 240 LEU A N 1
ATOM 1901 C CA . LEU A 1 240 ? 17.020 -5.167 -3.715 1.00 77.50 240 LEU A CA 1
ATOM 1902 C C . LEU A 1 240 ? 16.410 -6.528 -3.364 1.00 77.50 240 LEU A C 1
ATOM 1904 O O . LEU A 1 240 ? 16.352 -6.890 -2.189 1.00 77.50 240 LEU A O 1
ATOM 1908 N N . VAL A 1 241 ? 15.986 -7.294 -4.369 1.00 72.62 241 VAL A N 1
ATOM 1909 C CA . VAL A 1 241 ? 15.395 -8.630 -4.180 1.00 72.62 241 VAL A CA 1
ATOM 1910 C C . VAL A 1 241 ? 16.468 -9.691 -3.879 1.00 72.62 241 VAL A C 1
ATOM 1912 O O . VAL A 1 241 ? 16.177 -10.724 -3.275 1.00 72.62 241 VAL A O 1
ATOM 1915 N N . GLY A 1 242 ? 17.738 -9.399 -4.179 1.00 63.25 242 GLY A N 1
ATOM 1916 C CA . GLY A 1 242 ? 18.880 -10.270 -3.892 1.00 63.25 242 GLY A CA 1
ATOM 1917 C C . GLY A 1 242 ? 19.303 -11.171 -5.057 1.00 63.25 242 GLY A C 1
ATOM 1918 O O . GLY A 1 242 ? 20.172 -12.024 -4.869 1.00 63.25 242 GLY A O 1
ATOM 1919 N N . ASP A 1 243 ? 18.754 -10.952 -6.253 1.00 55.19 243 ASP A N 1
ATOM 1920 C CA . ASP A 1 243 ? 19.118 -11.662 -7.488 1.00 55.19 243 ASP A CA 1
ATOM 1921 C C . ASP A 1 243 ? 20.411 -11.114 -8.123 1.00 55.19 243 ASP A C 1
ATOM 1923 O O . ASP A 1 243 ? 21.109 -11.813 -8.865 1.00 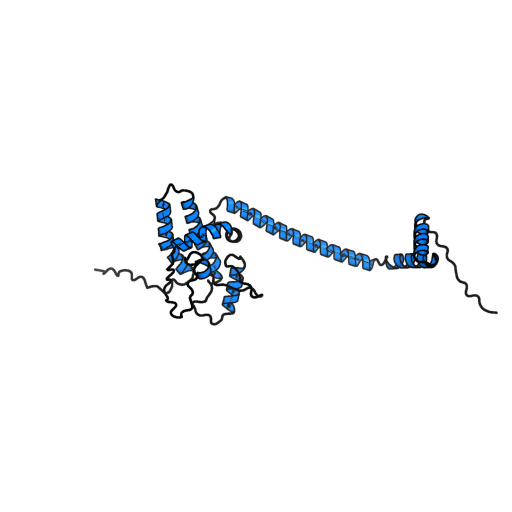55.19 243 ASP A O 1
ATOM 1927 N N . GLY A 1 244 ? 20.816 -9.895 -7.748 1.00 42.44 244 GLY A N 1
ATOM 1928 C CA . GLY A 1 244 ? 22.016 -9.212 -8.248 1.00 42.44 244 GLY A CA 1
ATOM 1929 C C . GLY A 1 244 ? 23.374 -9.842 -7.888 1.00 42.44 244 GLY A C 1
ATOM 1930 O O . GLY A 1 244 ? 24.409 -9.290 -8.250 1.00 42.44 244 GLY A O 1
ATOM 1931 N N . ILE A 1 245 ? 23.417 -10.988 -7.195 1.00 36.94 245 ILE A N 1
ATOM 1932 C CA . ILE A 1 245 ? 24.678 -11.678 -6.852 1.00 36.94 245 ILE A CA 1
ATOM 1933 C C . ILE A 1 245 ? 25.088 -12.711 -7.929 1.00 36.94 245 ILE A C 1
ATOM 1935 O O . ILE A 1 245 ? 26.234 -13.156 -7.932 1.00 36.94 245 ILE A O 1
ATOM 1939 N N . SER A 1 246 ? 24.218 -13.078 -8.887 1.00 39.66 246 SER A N 1
ATOM 1940 C CA . SER A 1 246 ? 24.520 -14.158 -9.859 1.00 39.66 246 SER A CA 1
ATOM 1941 C C . SER A 1 246 ? 24.854 -13.755 -11.303 1.00 39.66 246 SER A C 1
ATOM 1943 O O . SER A 1 246 ? 25.189 -14.634 -12.097 1.00 39.66 246 SER A O 1
ATOM 1945 N N . SER A 1 247 ? 24.886 -12.474 -11.673 1.00 36.22 247 SER A N 1
ATOM 1946 C CA . SER A 1 247 ? 25.052 -12.095 -13.090 1.00 36.22 247 SER A CA 1
ATOM 1947 C C . SER A 1 247 ? 26.360 -11.352 -13.373 1.00 36.22 247 SER A C 1
ATOM 1949 O O . SER A 1 247 ? 26.385 -10.134 -13.474 1.00 36.22 247 SER A O 1
ATOM 1951 N N . ARG A 1 248 ? 27.423 -12.141 -13.592 1.00 31.62 248 ARG A N 1
ATOM 1952 C CA . ARG A 1 248 ? 28.744 -11.795 -14.168 1.00 31.62 248 ARG A CA 1
ATOM 1953 C C . ARG A 1 248 ? 29.624 -10.802 -13.380 1.00 31.62 248 ARG A C 1
ATOM 1955 O O . ARG A 1 248 ? 29.241 -9.654 -13.180 1.00 31.62 248 ARG A O 1
ATOM 1962 N N . PRO A 1 249 ? 30.887 -11.159 -13.060 1.00 31.48 249 PRO A N 1
ATOM 1963 C CA . PRO A 1 249 ? 31.865 -10.141 -12.705 1.00 31.48 249 PRO A CA 1
ATOM 1964 C C . PRO A 1 249 ? 32.024 -9.202 -13.902 1.00 31.48 249 PRO A C 1
ATOM 1966 O O . PRO A 1 249 ? 32.328 -9.645 -15.013 1.00 31.48 249 PRO A O 1
ATOM 1969 N N . VAL A 1 250 ? 31.824 -7.905 -13.677 1.00 37.56 250 VAL A N 1
ATOM 1970 C CA . VAL A 1 250 ? 32.257 -6.861 -14.605 1.00 37.56 250 VAL A CA 1
ATOM 1971 C C . VAL A 1 250 ? 33.766 -7.032 -14.773 1.00 37.56 250 VAL A C 1
ATOM 1973 O O . VAL A 1 250 ? 34.554 -6.633 -13.915 1.00 37.56 250 VAL A O 1
ATOM 1976 N N . GLN A 1 251 ? 34.189 -7.682 -15.859 1.00 35.19 251 GLN A N 1
ATOM 1977 C CA . GLN A 1 251 ? 35.574 -7.617 -16.299 1.00 35.19 251 GLN A CA 1
ATOM 1978 C C . GLN A 1 251 ? 35.805 -6.187 -16.773 1.00 35.19 251 GLN A C 1
ATOM 1980 O O . GLN A 1 251 ? 35.517 -5.835 -17.915 1.00 35.19 251 GLN A O 1
ATOM 1985 N N . LEU A 1 252 ? 36.298 -5.346 -15.867 1.00 35.56 252 LEU A N 1
ATOM 1986 C CA . LEU A 1 252 ? 36.874 -4.068 -16.247 1.00 35.56 252 LEU A CA 1
ATOM 1987 C C . LEU A 1 252 ? 37.994 -4.349 -17.262 1.00 35.56 252 LEU A C 1
ATOM 1989 O O . LEU A 1 252 ? 38.817 -5.239 -17.012 1.00 35.56 252 LEU A O 1
ATOM 1993 N N . PRO A 1 253 ? 38.045 -3.631 -18.399 1.00 34.69 253 PRO A N 1
ATOM 1994 C CA . PRO A 1 253 ? 39.118 -3.800 -19.361 1.00 34.69 253 PRO A CA 1
ATOM 1995 C C . PRO A 1 253 ? 40.440 -3.516 -18.651 1.00 34.69 253 PRO A C 1
ATOM 1997 O O . PRO A 1 253 ? 40.703 -2.398 -18.203 1.00 34.69 253 PRO A O 1
ATOM 2000 N N . ARG A 1 254 ? 41.272 -4.554 -18.514 1.00 39.25 254 ARG A N 1
ATOM 2001 C CA . ARG A 1 254 ? 42.650 -4.397 -18.057 1.00 39.25 254 ARG A CA 1
ATOM 2002 C C . ARG A 1 254 ? 43.365 -3.558 -19.104 1.00 39.25 254 ARG A C 1
ATOM 2004 O O . ARG A 1 254 ? 43.721 -4.050 -20.169 1.00 39.25 254 ARG A O 1
ATOM 2011 N N . LYS A 1 255 ? 43.532 -2.274 -18.800 1.00 36.03 255 LYS A N 1
ATOM 2012 C CA . LYS A 1 255 ? 44.423 -1.381 -19.532 1.00 36.03 255 LYS A CA 1
ATOM 2013 C C . LYS A 1 255 ? 45.813 -2.041 -19.528 1.00 36.03 255 LYS A C 1
ATOM 2015 O O . LYS A 1 255 ? 46.301 -2.336 -18.434 1.00 36.03 255 LYS A O 1
ATOM 2020 N N . PRO A 1 256 ? 46.440 -2.319 -20.681 1.00 44.38 256 PRO A N 1
ATOM 2021 C CA . PRO A 1 256 ? 47.841 -2.703 -20.679 1.00 44.38 256 PRO A CA 1
ATOM 2022 C C . PRO A 1 256 ? 48.635 -1.488 -20.190 1.00 44.38 256 PRO A C 1
ATOM 2024 O O . PRO A 1 256 ? 48.514 -0.394 -20.745 1.00 44.38 256 PRO A O 1
ATOM 2027 N N . LEU A 1 257 ? 49.361 -1.657 -19.086 1.00 42.25 257 LEU A N 1
ATOM 2028 C CA . LEU A 1 257 ? 50.372 -0.691 -18.669 1.00 42.25 257 LEU A CA 1
ATOM 2029 C C . LEU A 1 257 ? 51.564 -0.794 -19.643 1.00 42.25 257 LEU A C 1
ATOM 2031 O O . LEU A 1 257 ? 51.868 -1.912 -20.068 1.00 42.25 257 LEU A O 1
ATOM 2035 N N . PRO A 1 258 ? 52.171 0.344 -20.026 1.00 61.22 258 PRO A N 1
ATOM 2036 C CA . PRO A 1 258 ? 53.360 0.386 -20.874 1.00 61.22 258 PRO A CA 1
ATOM 2037 C C . PRO A 1 258 ? 54.594 -0.209 -20.186 1.00 61.22 258 PRO A C 1
ATOM 2039 O O . PRO A 1 258 ? 54.660 -0.159 -18.935 1.00 61.22 258 PRO A O 1
#

Sequence (258 aa):
MPASTGTHRLGLTLAAAEYERIVAYARAAGRPVATMAKRVLLGVIDGHNPDAAAAALSRERDRVRELESEVMRLQAQLAQHQAAADLSARLPRWRWPLEVLLADHEWWDEWLPRLGELVGRNLQYGHAYDDGQSASVVDDRGFADLMGYLFPNVEHAHGAPVRWSSPEYARYARLAWQTTGTASRWQRPVRAEVWEPVVRHVALALAALETTSQDPGDAYTHLRVEAEIRGEWMRTLEVLVGDGISSRPVQLPRKPLP

Secondary structure (DSSP, 8-state):
---------PPPP--HHHHHHHHHHHHHTTS-HHHHHHHHHHHHHHH--HHHHHHHHHHHHHHHHHHHHHHHHHHHHHHHHHHHHHHHTTS-GGGS-HHHHHH-HHHHHHHHHHHHHHH-S----S---TTS-----B-TTSSB-HHHHHS--EE-TTSPEEPTTSTTHHHHHHHHHHH-TT--TTS--S-TTTHHHHHHHHHHHHHHHHHHHH-TT-HHHHHHHHHHIIIIIHHHHHHHHTGGGSS-------PPP-

Foldseek 3Di:
DDDDPDDDDDDDDDDPVVLVVLVVVCVVVVHDSVVSVVVVVVVVVVVPPVVVVVVVVVVVVVVVVVVVVVVVVVVVVVVVVVVLVVVCVPDQLLPGDLLVSLVPVVLCVVQVVVLQVLLFAPPCLDDPPPPPPPPQCAPPVRGHNPQCQQAPWFADPVRHTDHLSDPCSLVRLQVVQVVCPDPDPRPRHQHSVLSSVLVSLVSVLSSQCVVCVVCVVCVVSNVVSSVCSNPVSVQVNCVSSPVNPPDDDPPDPPDDDD

Radius of gyration: 37.41 Å; chains: 1; bounding box: 109×46×105 Å